Protein AF-A0A0H5R826-F1 (afdb_monomer_lite)

pLDDT: mean 91.35, std 10.58, range [48.47, 98.38]

InterPro domains:
  IPR005344 TMEM33/Pom33 family [PF03661] (95-297)
  IPR051645 PER33/POM33 transmembrane regulator [PTHR12703] (95-305)

Sequence (322 aa):
MALAAEKAFLAHDWDADKAWQSRLAQIFIANGVDHDTAIAKLKRKYYQSDINEELSLTPTSEPPVSSSKQQSGTLEFNRRVLIGSNYVRLGLYSLNILLGIGYLMSFSSGSYFCFKYMMVSSLLGCFLHIGITYGKPKFNVEFAQLLFVDEETHFILMYLAMIMCSPMLLPVINVMVRSSLFVASSLDNAILPMYSPTLHAKASPFLNMVIIRKFALCNWLATVDLAIGFVFLFELLSSSRQLLVLMIFWQYLRIRYMFSSAGRQAFQRLGATLDSWLLSSRSPAIVQTAYRKVQSYAYSLVDPEQAKTRQSQYQNSRCNVM

Structure (mmCIF, N/CA/C/O backbone):
data_AF-A0A0H5R826-F1
#
_entry.id   AF-A0A0H5R826-F1
#
loop_
_atom_site.group_PDB
_atom_site.id
_atom_site.type_symbol
_atom_site.label_atom_id
_atom_site.label_alt_id
_atom_site.label_comp_id
_atom_site.label_asym_id
_atom_site.label_entity_id
_atom_site.label_seq_id
_atom_site.pdbx_PDB_ins_code
_atom_site.Cartn_x
_atom_site.Cartn_y
_atom_site.Cartn_z
_atom_site.occupancy
_atom_site.B_iso_or_equiv
_atom_site.auth_seq_id
_atom_site.auth_comp_id
_atom_site.auth_asym_id
_atom_site.auth_atom_id
_atom_site.pdbx_PDB_model_num
ATOM 1 N N . MET A 1 1 ? -45.970 -12.833 26.867 1.00 74.56 1 MET A N 1
ATOM 2 C CA . MET A 1 1 ? -45.614 -12.599 25.450 1.00 74.56 1 MET A CA 1
ATOM 3 C C . MET A 1 1 ? -44.103 -12.656 25.228 1.00 74.56 1 MET A C 1
ATOM 5 O O . MET A 1 1 ? -43.684 -13.532 24.490 1.00 74.56 1 MET A O 1
ATOM 9 N N . ALA A 1 2 ? -43.271 -11.899 25.957 1.00 81.50 2 ALA A N 1
ATOM 10 C CA . ALA A 1 2 ? -41.799 -11.951 25.820 1.00 81.50 2 ALA A CA 1
ATOM 11 C C . ALA A 1 2 ? -41.167 -13.367 25.877 1.00 81.50 2 ALA A C 1
ATOM 13 O O . ALA A 1 2 ? -40.313 -13.702 25.065 1.00 81.50 2 ALA A O 1
ATOM 14 N N . LEU A 1 3 ? -41.641 -14.234 26.781 1.00 86.12 3 LEU A N 1
ATOM 15 C CA . LEU A 1 3 ? -41.172 -15.627 26.900 1.00 86.12 3 LEU A CA 1
ATOM 16 C C . LEU A 1 3 ? -41.468 -16.477 25.647 1.00 86.12 3 LEU A C 1
ATOM 18 O O . LEU A 1 3 ? -40.704 -17.376 25.307 1.00 86.12 3 LEU A O 1
ATOM 22 N N . ALA A 1 4 ? -42.572 -16.185 24.952 1.00 92.62 4 ALA A N 1
ATOM 23 C CA . ALA A 1 4 ? -42.936 -16.872 23.717 1.00 92.62 4 ALA A CA 1
ATOM 24 C C . ALA A 1 4 ? -42.057 -16.411 22.544 1.00 92.62 4 ALA A C 1
ATOM 26 O O . ALA A 1 4 ? -41.596 -17.252 21.776 1.00 92.62 4 ALA A O 1
ATOM 27 N N . ALA A 1 5 ? -41.766 -15.107 22.452 1.00 92.06 5 ALA A N 1
ATOM 28 C CA . ALA A 1 5 ? -40.854 -14.554 21.448 1.00 92.06 5 ALA A CA 1
ATOM 29 C C . ALA A 1 5 ? -39.424 -15.100 21.607 1.00 92.06 5 ALA A C 1
ATOM 31 O O . ALA A 1 5 ? -38.805 -15.502 20.626 1.00 92.06 5 ALA A O 1
ATOM 32 N N . GLU A 1 6 ? -38.924 -15.205 22.841 1.00 91.88 6 GLU A N 1
ATOM 33 C CA . GLU A 1 6 ? -37.610 -15.798 23.125 1.00 91.88 6 GLU A CA 1
ATOM 34 C C . GLU A 1 6 ? -37.553 -17.282 22.723 1.00 91.88 6 GLU A C 1
ATOM 36 O O . GLU A 1 6 ? -36.596 -17.730 22.093 1.00 91.88 6 GLU A O 1
ATOM 41 N N . LYS A 1 7 ? -38.611 -18.050 23.015 1.00 93.81 7 LYS A N 1
ATOM 42 C CA . LYS A 1 7 ? -38.703 -19.456 22.599 1.00 93.81 7 LYS A CA 1
ATOM 43 C C . LYS A 1 7 ? -38.729 -19.599 21.072 1.00 93.81 7 LYS A C 1
ATOM 45 O O . LYS A 1 7 ? -38.120 -20.526 20.548 1.00 93.81 7 LYS A O 1
ATOM 50 N N . ALA A 1 8 ? -39.397 -18.682 20.371 1.00 95.75 8 ALA A N 1
ATOM 51 C CA . ALA A 1 8 ? -39.424 -18.649 18.911 1.00 95.75 8 ALA A CA 1
ATOM 52 C C . ALA A 1 8 ? -38.053 -18.285 18.311 1.00 95.75 8 ALA A C 1
ATOM 54 O O . ALA A 1 8 ? -37.635 -18.913 17.344 1.00 95.75 8 ALA A O 1
ATOM 55 N N . PHE A 1 9 ? -37.318 -17.349 18.923 1.00 95.94 9 PHE A N 1
ATOM 56 C CA . PHE A 1 9 ? -35.945 -17.007 18.534 1.00 95.94 9 PHE A CA 1
ATOM 57 C C . PHE A 1 9 ? -34.991 -18.205 18.656 1.00 95.94 9 PHE A C 1
ATOM 59 O O . PHE A 1 9 ? -34.210 -18.471 17.743 1.00 95.94 9 PHE A O 1
ATOM 66 N N . LEU A 1 10 ? -35.069 -18.949 19.765 1.00 94.94 10 LEU A N 1
ATOM 67 C CA . LEU A 1 10 ? -34.235 -20.136 19.994 1.00 94.94 10 LEU A CA 1
ATOM 68 C C . LEU A 1 10 ? -34.602 -21.310 19.078 1.00 94.94 10 LEU A C 1
ATOM 70 O O . LEU A 1 10 ? -33.731 -22.102 18.733 1.00 94.94 10 LEU A O 1
ATOM 74 N N . ALA A 1 11 ? -35.873 -21.422 18.692 1.00 97.06 11 ALA A N 1
ATOM 75 C CA . ALA A 1 11 ? -36.351 -22.445 17.766 1.00 97.06 11 ALA A CA 1
ATOM 76 C C . ALA A 1 11 ? -36.128 -22.086 16.285 1.00 97.06 11 ALA A C 1
ATOM 78 O O . ALA A 1 11 ? -36.391 -22.922 15.422 1.00 97.06 11 ALA A O 1
ATOM 79 N N . HIS A 1 12 ? -35.683 -20.861 15.980 1.00 97.44 12 HIS A N 1
ATOM 80 C CA . HIS A 1 12 ? -35.459 -20.414 14.607 1.00 97.44 12 HIS A CA 1
ATOM 81 C C . HIS A 1 12 ? -34.279 -21.152 13.977 1.00 97.44 12 HIS A C 1
ATOM 83 O O . HIS A 1 12 ? -33.170 -21.144 14.517 1.00 97.44 12 HIS A O 1
ATOM 89 N N . ASP A 1 13 ? -34.511 -21.761 12.817 1.00 97.94 13 ASP A N 1
ATOM 90 C CA . ASP A 1 13 ? -33.472 -22.450 12.056 1.00 97.94 13 ASP A CA 1
ATOM 91 C C . ASP A 1 13 ? -32.643 -21.436 11.253 1.00 97.94 13 ASP A C 1
ATOM 93 O O . ASP A 1 13 ? -32.974 -21.040 10.133 1.00 97.94 13 ASP A O 1
ATOM 97 N N . TRP A 1 14 ? -31.547 -20.994 11.868 1.00 97.06 14 TRP A N 1
ATOM 98 C CA . TRP A 1 14 ? -30.624 -20.010 11.303 1.00 97.06 14 TRP A CA 1
ATOM 99 C C . TRP A 1 14 ? -29.909 -20.485 10.036 1.00 97.06 14 TRP A C 1
ATOM 101 O O . TRP A 1 14 ? -29.453 -19.650 9.252 1.00 97.06 14 TRP A O 1
ATOM 111 N N . ASP A 1 15 ? -29.779 -21.793 9.833 1.00 96.69 15 ASP A N 1
ATOM 112 C CA . ASP A 1 15 ? -29.059 -22.344 8.686 1.00 96.69 15 ASP A CA 1
ATOM 113 C C . ASP A 1 15 ? -29.981 -22.465 7.465 1.00 96.69 15 ASP A C 1
ATOM 115 O O . ASP A 1 15 ? -29.541 -22.263 6.331 1.00 96.69 15 ASP A O 1
ATOM 119 N N . ALA A 1 16 ? -31.281 -22.682 7.690 1.00 97.50 16 ALA A N 1
ATOM 120 C CA . ALA A 1 16 ? -32.300 -22.662 6.641 1.00 97.50 16 ALA A CA 1
ATOM 121 C C . ALA A 1 16 ? -32.701 -21.242 6.181 1.00 97.50 16 ALA A C 1
ATOM 123 O O . ALA A 1 16 ? -33.210 -21.069 5.066 1.00 97.50 16 ALA A O 1
ATOM 124 N N . ASP A 1 17 ? -32.472 -20.214 7.003 1.00 97.56 17 ASP A N 1
ATOM 125 C CA . ASP A 1 17 ? -32.851 -18.830 6.709 1.00 97.56 17 ASP A CA 1
ATOM 126 C C . ASP A 1 17 ? -31.908 -18.160 5.689 1.00 97.56 17 ASP A C 1
ATOM 128 O O . ASP A 1 17 ? -30.875 -17.566 6.015 1.00 97.56 17 ASP A O 1
ATOM 132 N N . LYS A 1 18 ? -32.295 -18.216 4.410 1.00 98.06 18 LYS A N 1
ATOM 133 C CA . LYS A 1 18 ? -31.526 -17.635 3.296 1.00 98.06 18 LYS A CA 1
ATOM 134 C C . LYS A 1 18 ? -31.315 -16.123 3.421 1.00 98.06 18 LYS A C 1
ATOM 136 O O . LYS A 1 18 ? -30.282 -15.623 2.970 1.00 98.06 18 LYS A O 1
ATOM 141 N N . ALA A 1 19 ? -32.273 -15.392 3.994 1.00 97.06 19 ALA A N 1
ATOM 142 C CA . ALA A 1 19 ? -32.168 -13.944 4.139 1.00 97.06 19 ALA A CA 1
ATOM 143 C C . ALA A 1 19 ? -31.127 -13.589 5.208 1.00 97.06 19 ALA A C 1
ATOM 145 O O . ALA A 1 19 ? -30.277 -12.723 4.976 1.00 97.06 19 ALA A O 1
ATOM 146 N N . TRP A 1 20 ? -31.117 -14.324 6.322 1.00 97.25 20 TRP A N 1
ATOM 147 C CA . TRP A 1 20 ? -30.057 -14.235 7.322 1.00 97.25 20 TRP A CA 1
ATOM 148 C C . TRP A 1 20 ? -28.678 -14.586 6.743 1.00 97.25 20 TRP A C 1
ATOM 150 O O . TRP A 1 20 ? -27.741 -13.802 6.898 1.00 97.25 20 TRP A O 1
ATOM 160 N N . GLN A 1 21 ? -28.545 -15.705 6.023 1.00 97.81 21 GLN A N 1
ATOM 161 C CA . GLN A 1 21 ? -27.263 -16.130 5.437 1.00 97.81 21 GLN A CA 1
ATOM 162 C C . GLN A 1 21 ? -26.707 -15.091 4.450 1.00 97.81 21 GLN A C 1
ATOM 164 O O . GLN A 1 21 ? -25.526 -14.740 4.502 1.00 97.81 21 GLN A O 1
ATOM 169 N N . SER A 1 22 ? -27.569 -14.517 3.602 1.00 94.25 22 SER A N 1
ATOM 170 C CA . SER A 1 22 ? -27.179 -13.429 2.698 1.00 94.25 22 SER A CA 1
ATOM 171 C C . SER A 1 22 ? -26.716 -12.181 3.453 1.00 94.25 22 SER A C 1
ATOM 173 O O . SER A 1 22 ? -25.801 -11.496 2.995 1.00 94.25 22 SER A O 1
ATOM 175 N N . ARG A 1 23 ? -27.337 -11.863 4.594 1.00 95.88 23 ARG A N 1
ATOM 176 C CA . ARG A 1 23 ? -26.965 -10.711 5.423 1.00 95.88 23 ARG A CA 1
ATOM 177 C C . ARG A 1 23 ? -25.642 -10.950 6.146 1.00 95.88 23 ARG A C 1
ATOM 179 O O . ARG A 1 23 ? -24.804 -10.055 6.178 1.00 95.88 23 ARG A O 1
ATOM 186 N N . LEU A 1 24 ? -25.427 -12.154 6.673 1.00 95.12 24 LEU A N 1
ATOM 187 C CA . LEU A 1 24 ? -24.187 -12.539 7.345 1.00 95.12 24 LEU A CA 1
ATOM 188 C C . LEU A 1 24 ? -22.983 -12.459 6.397 1.00 95.12 24 LEU A C 1
ATOM 190 O O . LEU A 1 24 ? -21.954 -11.912 6.779 1.00 95.12 24 LEU A O 1
ATOM 194 N N . ALA A 1 25 ? -23.136 -12.903 5.146 1.00 88.38 25 ALA A N 1
ATOM 195 C CA . ALA A 1 25 ? -22.084 -12.830 4.127 1.00 88.38 25 ALA A CA 1
ATOM 196 C C . ALA A 1 25 ? -21.632 -11.392 3.796 1.00 88.38 25 ALA A C 1
ATOM 198 O O . ALA A 1 25 ? -20.527 -11.187 3.297 1.00 88.38 25 ALA A O 1
ATOM 199 N N . GLN A 1 26 ? -22.476 -10.393 4.066 1.00 86.19 26 GLN A N 1
ATOM 200 C CA . GLN A 1 26 ? -22.176 -8.978 3.827 1.00 86.19 26 GLN A CA 1
ATOM 201 C C . GLN A 1 26 ? -21.565 -8.278 5.048 1.00 86.19 26 GLN A C 1
ATOM 203 O O . GLN A 1 26 ? -21.066 -7.157 4.927 1.00 86.19 26 GLN A O 1
ATOM 208 N N . ILE A 1 27 ? -21.611 -8.898 6.230 1.00 90.25 27 ILE A N 1
ATOM 209 C CA . ILE A 1 27 ? -21.169 -8.275 7.477 1.00 90.25 27 ILE A CA 1
ATOM 210 C C . ILE A 1 27 ? -19.725 -8.676 7.777 1.00 90.25 27 ILE A C 1
ATOM 212 O O . ILE A 1 27 ? -19.404 -9.845 7.963 1.00 90.25 27 ILE A O 1
ATOM 216 N N . PHE A 1 28 ? -18.854 -7.675 7.902 1.00 88.25 28 PHE A N 1
ATOM 217 C CA . PHE A 1 28 ? -17.497 -7.863 8.403 1.00 88.25 28 PHE A CA 1
ATOM 218 C C . PHE A 1 28 ? -17.490 -7.822 9.937 1.00 88.25 28 PHE A C 1
ATOM 220 O O . PHE A 1 28 ? -17.779 -6.784 10.539 1.00 88.25 28 PHE A O 1
ATOM 227 N N . ILE A 1 29 ? -17.144 -8.940 10.575 1.00 84.31 29 ILE A N 1
ATOM 228 C CA . ILE A 1 29 ? -16.891 -8.999 12.019 1.00 84.31 29 ILE A CA 1
ATOM 229 C C . ILE A 1 29 ? -15.400 -8.738 12.233 1.00 84.31 29 ILE A C 1
ATOM 231 O O . ILE A 1 29 ? -14.552 -9.448 11.701 1.00 84.31 29 ILE A O 1
ATOM 235 N N . ALA A 1 30 ? -15.078 -7.682 12.980 1.00 67.62 30 ALA A N 1
ATOM 236 C CA . ALA A 1 30 ? -13.695 -7.289 13.210 1.00 67.62 30 ALA A CA 1
ATOM 237 C C . ALA A 1 30 ? -12.919 -8.364 13.989 1.00 67.62 30 ALA A C 1
ATOM 239 O O . ALA A 1 30 ? -13.402 -8.895 14.993 1.00 67.62 30 ALA A O 1
ATOM 240 N N . ASN A 1 31 ? -11.680 -8.619 13.560 1.00 56.25 31 ASN A N 1
ATOM 241 C CA . ASN A 1 31 ? -10.753 -9.503 14.259 1.00 56.25 31 ASN A CA 1
ATOM 242 C C . ASN A 1 31 ? -10.546 -9.008 15.703 1.00 56.25 31 ASN A C 1
ATOM 244 O O . ASN A 1 31 ? -10.171 -7.858 15.919 1.00 56.25 31 ASN A O 1
ATOM 248 N N . GLY A 1 32 ? -10.802 -9.872 16.690 1.00 55.12 32 GLY A N 1
ATOM 249 C CA . GLY A 1 32 ? -10.646 -9.566 18.120 1.00 55.12 32 GLY A CA 1
ATOM 250 C C . GLY A 1 32 ? -11.954 -9.411 18.900 1.00 55.12 32 GLY A C 1
ATOM 251 O O . GLY A 1 32 ? -11.918 -9.372 20.130 1.00 55.12 32 GLY A O 1
ATOM 252 N N . VAL A 1 33 ? -13.103 -9.371 18.223 1.00 72.94 33 VAL A N 1
ATOM 253 C CA . VAL A 1 33 ? -14.404 -9.586 18.870 1.00 72.94 33 VAL A CA 1
ATOM 254 C C . VAL A 1 33 ? -14.659 -11.088 18.932 1.00 72.94 33 VAL A C 1
ATOM 256 O O . VAL A 1 33 ? -14.393 -11.792 17.960 1.00 72.94 33 VAL A O 1
ATOM 259 N N . ASP A 1 34 ? -15.165 -11.580 20.063 1.00 84.31 34 ASP A N 1
ATOM 260 C CA . ASP A 1 34 ? -15.625 -12.964 20.154 1.00 84.31 34 ASP A CA 1
ATOM 261 C C . ASP A 1 34 ? -16.703 -13.220 19.090 1.00 84.31 34 ASP A C 1
ATOM 263 O O . ASP A 1 34 ? -17.766 -12.585 19.092 1.00 84.31 34 ASP A O 1
ATOM 267 N N . HIS A 1 35 ? -16.375 -14.094 18.138 1.00 82.12 35 HIS A N 1
ATOM 268 C CA . HIS A 1 35 ? -17.131 -14.254 16.903 1.00 82.12 35 HIS A CA 1
ATOM 269 C C . HIS A 1 35 ? -18.548 -14.763 17.191 1.00 82.12 35 HIS A C 1
ATOM 271 O O . HIS A 1 35 ? -19.506 -14.299 16.563 1.00 82.12 35 HIS A O 1
ATOM 277 N N . ASP A 1 36 ? -18.690 -15.631 18.191 1.00 88.62 36 ASP A N 1
ATOM 278 C CA . ASP A 1 36 ? -19.967 -16.217 18.590 1.00 88.62 36 ASP A CA 1
ATOM 279 C C . ASP A 1 36 ? -20.867 -15.176 19.250 1.00 88.62 36 ASP A C 1
ATOM 281 O O . ASP A 1 36 ? -22.031 -15.018 18.874 1.00 88.62 36 ASP A O 1
ATOM 285 N N . THR A 1 37 ? -20.314 -14.366 20.157 1.00 87.12 37 THR A N 1
ATOM 286 C CA . THR A 1 37 ? -21.050 -13.255 20.775 1.00 87.12 37 THR A CA 1
ATOM 287 C C . THR A 1 37 ? -21.487 -12.211 19.739 1.00 87.12 37 THR A C 1
ATOM 289 O O . THR A 1 37 ? -22.591 -11.662 19.829 1.00 87.12 37 THR A O 1
ATOM 292 N N . ALA A 1 38 ? -20.646 -11.915 18.743 1.00 88.38 38 ALA A N 1
ATOM 293 C CA . ALA A 1 38 ? -20.985 -10.988 17.664 1.00 88.38 38 ALA A CA 1
ATOM 294 C C . ALA A 1 38 ? -22.116 -11.533 16.780 1.00 88.38 38 ALA A C 1
ATOM 296 O O . ALA A 1 38 ? -23.094 -10.820 16.537 1.00 88.38 38 ALA A O 1
ATOM 297 N N . ILE A 1 39 ? -22.021 -12.799 16.357 1.00 94.44 39 ILE A N 1
ATOM 298 C CA . ILE A 1 39 ? -23.072 -13.474 15.586 1.00 94.44 39 ILE A CA 1
ATOM 299 C C . ILE A 1 39 ? -24.371 -13.515 16.388 1.00 94.44 39 ILE A C 1
ATOM 301 O O . ILE A 1 39 ? -25.414 -13.165 15.847 1.00 94.44 39 ILE A O 1
ATOM 305 N N . ALA A 1 40 ? -24.335 -13.875 17.672 1.00 94.00 40 ALA A N 1
ATOM 306 C CA . ALA A 1 40 ? -25.530 -13.955 18.509 1.00 94.00 40 ALA A CA 1
ATOM 307 C C . ALA A 1 40 ? -26.263 -12.606 18.603 1.00 94.00 40 ALA A C 1
ATOM 309 O O . ALA A 1 40 ? -27.488 -12.548 18.474 1.00 94.00 40 ALA A O 1
ATOM 310 N N . LYS A 1 41 ? -25.520 -11.500 18.753 1.00 93.50 41 LYS A N 1
ATOM 311 C CA . LYS A 1 41 ? -26.091 -10.143 18.742 1.00 93.50 41 LYS A CA 1
ATOM 312 C C . LYS A 1 41 ? -26.694 -9.778 17.389 1.00 93.50 41 LYS A C 1
ATOM 314 O O . LYS A 1 41 ? -27.765 -9.175 17.346 1.00 93.50 41 LYS A O 1
ATOM 319 N N . LEU A 1 42 ? -26.025 -10.136 16.293 1.00 95.31 42 LEU A N 1
ATOM 320 C CA . LEU A 1 42 ? -26.525 -9.889 14.941 1.00 95.31 42 LEU A CA 1
ATOM 321 C C . LEU A 1 42 ? -27.783 -10.714 14.643 1.00 95.31 42 LEU A C 1
ATOM 323 O O . LEU A 1 42 ? -28.743 -10.148 14.129 1.00 95.31 42 LEU A O 1
ATOM 327 N N . LYS A 1 43 ? -27.812 -11.994 15.041 1.00 96.75 43 LYS A N 1
ATOM 328 C CA . LYS A 1 43 ? -28.987 -12.874 14.958 1.00 96.75 43 LYS A CA 1
ATOM 329 C C . LYS A 1 43 ? -30.175 -12.269 15.702 1.00 96.75 43 LYS A C 1
ATOM 331 O O . LYS A 1 43 ? -31.245 -12.130 15.123 1.00 96.75 43 LYS A O 1
ATOM 336 N N . ARG A 1 44 ? -29.984 -11.823 16.952 1.00 95.00 44 ARG A N 1
ATOM 337 C CA . ARG A 1 44 ? -31.037 -11.150 17.744 1.00 95.00 44 ARG A CA 1
ATOM 338 C C . ARG A 1 44 ? -31.565 -9.896 17.067 1.00 95.00 44 ARG A C 1
ATOM 340 O O . ARG A 1 44 ? -32.772 -9.709 16.979 1.00 95.00 44 ARG A O 1
ATOM 347 N N . LYS A 1 45 ? -30.656 -9.048 16.582 1.00 96.12 45 LYS A N 1
ATOM 348 C CA . LYS A 1 45 ? -31.021 -7.795 15.919 1.00 96.12 45 LYS A CA 1
ATOM 349 C C . LYS A 1 45 ? -31.806 -8.048 14.631 1.00 96.12 45 LYS A C 1
ATOM 351 O O . LYS A 1 45 ? -32.795 -7.368 14.408 1.00 96.12 45 LYS A O 1
ATOM 356 N N . TYR A 1 46 ? -31.373 -9.019 13.826 1.00 96.81 46 TYR A N 1
ATOM 357 C CA . TYR A 1 46 ? -32.074 -9.463 12.621 1.00 96.81 46 TYR A CA 1
ATOM 358 C C . TYR A 1 46 ? -33.465 -10.009 12.948 1.00 96.81 46 TYR A C 1
ATOM 360 O O . TYR A 1 46 ? -34.448 -9.562 12.370 1.00 96.81 46 TYR A O 1
ATOM 368 N N . TYR A 1 47 ? -33.561 -10.921 13.922 1.00 97.06 47 TYR A N 1
ATOM 369 C CA . TYR A 1 47 ? -34.843 -11.501 14.320 1.00 97.06 47 TYR A CA 1
ATOM 370 C C . TYR A 1 47 ? -35.831 -10.428 14.761 1.00 97.06 47 TYR A C 1
ATOM 372 O O . TYR A 1 47 ? -36.990 -10.460 14.364 1.00 97.06 47 TYR A O 1
ATOM 380 N N . GLN A 1 48 ? -35.358 -9.461 15.550 1.00 96.06 48 GLN A N 1
ATOM 381 C CA . GLN A 1 48 ? -36.192 -8.365 16.009 1.00 96.06 48 GLN A CA 1
ATOM 382 C C . GLN A 1 48 ? -36.664 -7.483 14.848 1.00 96.06 48 GLN A C 1
ATOM 384 O O . GLN A 1 48 ? -37.835 -7.130 14.798 1.00 96.06 48 GLN A O 1
ATOM 389 N N . SER A 1 49 ? -35.776 -7.114 13.919 1.00 96.38 49 SER A N 1
ATOM 390 C CA . SER A 1 49 ? -36.146 -6.200 12.833 1.00 96.38 49 SER A CA 1
ATOM 391 C C . SER A 1 49 ? -37.008 -6.838 11.751 1.00 96.38 49 SER A C 1
ATOM 393 O O . SER A 1 49 ? -37.854 -6.154 11.188 1.00 96.38 49 SER A O 1
ATOM 395 N N . ASP A 1 50 ? -36.765 -8.108 11.427 1.00 97.19 50 ASP A N 1
ATOM 396 C CA . ASP A 1 50 ? -37.282 -8.722 10.200 1.00 97.19 50 ASP A CA 1
ATOM 397 C C . ASP A 1 50 ? -38.318 -9.832 10.450 1.00 97.19 50 ASP A C 1
ATOM 399 O O . ASP A 1 50 ? -39.065 -10.171 9.534 1.00 97.19 50 ASP A O 1
ATOM 403 N N . ILE A 1 51 ? -38.383 -10.407 11.660 1.00 96.44 51 ILE A N 1
ATOM 404 C CA . ILE A 1 51 ? -39.258 -11.556 11.965 1.00 96.44 51 ILE A CA 1
ATOM 405 C C . ILE A 1 51 ? -40.263 -11.224 13.071 1.00 96.44 51 ILE A C 1
ATOM 407 O O . ILE A 1 51 ? -41.462 -11.437 12.898 1.00 96.44 51 ILE A O 1
ATOM 411 N N . ASN A 1 52 ? -39.795 -10.739 14.223 1.00 95.56 52 ASN A N 1
ATOM 412 C CA . ASN A 1 52 ? -40.638 -10.483 15.386 1.00 95.56 52 ASN A CA 1
ATOM 413 C C . ASN A 1 52 ? -40.135 -9.287 16.205 1.00 95.56 52 ASN A C 1
ATOM 415 O O . ASN A 1 52 ? -39.228 -9.415 17.030 1.00 95.56 52 ASN A O 1
ATOM 419 N N . GLU A 1 53 ? -40.795 -8.145 16.022 1.00 95.69 53 GLU A N 1
ATOM 420 C CA . GLU A 1 53 ? -40.471 -6.874 16.679 1.00 95.69 53 GLU A CA 1
ATOM 421 C C . GLU A 1 53 ? -40.626 -6.918 18.213 1.00 95.69 53 GLU A C 1
ATOM 423 O O . GLU A 1 53 ? -39.996 -6.136 18.927 1.00 95.69 53 GLU A O 1
ATOM 428 N N . GLU A 1 54 ? -41.387 -7.881 18.748 1.00 92.19 54 GLU A N 1
ATOM 429 C CA . GLU A 1 54 ? -41.606 -8.044 20.190 1.00 92.19 54 GLU A CA 1
ATOM 430 C C . GLU A 1 54 ? -40.420 -8.688 20.934 1.00 92.19 54 GLU A C 1
ATOM 432 O O . GLU A 1 54 ? -40.418 -8.729 22.171 1.00 92.19 54 GLU A O 1
ATOM 437 N N . LEU A 1 55 ? -39.406 -9.207 20.226 1.00 89.62 55 LEU A N 1
ATOM 438 C CA . LEU A 1 55 ? -38.219 -9.781 20.863 1.00 89.62 55 LEU A CA 1
ATOM 439 C C . LEU A 1 55 ? -37.394 -8.677 21.544 1.00 89.62 55 LEU A C 1
ATOM 441 O O . LEU A 1 55 ? -36.915 -7.745 20.899 1.00 89.62 55 LEU A O 1
ATOM 445 N N . SER A 1 56 ? -37.154 -8.799 22.852 1.00 84.94 56 SER A N 1
ATOM 446 C CA . SER A 1 56 ? -36.278 -7.863 23.558 1.00 84.94 56 SER A CA 1
ATOM 447 C C . SER A 1 56 ? -34.805 -8.101 23.193 1.00 84.94 56 SER A C 1
ATOM 449 O O . SER A 1 56 ? -34.317 -9.230 23.121 1.00 84.94 56 SER A O 1
ATOM 451 N N . LEU A 1 57 ? -34.043 -7.024 22.981 1.00 80.69 57 LEU A N 1
ATOM 452 C CA . LEU A 1 57 ? -32.612 -7.121 22.648 1.00 80.69 57 LEU A CA 1
ATOM 453 C C . LEU A 1 57 ? -31.758 -7.653 23.803 1.00 80.69 57 LEU A C 1
ATOM 455 O O . LEU A 1 57 ? -30.669 -8.183 23.576 1.00 80.69 57 LEU A O 1
ATOM 459 N N . THR A 1 58 ? -32.245 -7.521 25.032 1.00 79.19 58 THR A N 1
ATOM 460 C CA . THR A 1 58 ? -31.546 -7.967 26.233 1.00 79.19 58 THR A CA 1
ATOM 461 C C . THR A 1 58 ? -31.871 -9.439 26.477 1.00 79.19 58 THR A C 1
ATOM 463 O O . THR A 1 58 ? -33.052 -9.762 26.630 1.00 79.19 58 THR A O 1
ATOM 466 N N . PRO A 1 59 ? -30.877 -10.347 26.521 1.00 72.25 59 PRO A N 1
ATOM 467 C CA . PRO A 1 59 ? -31.123 -11.724 26.920 1.00 72.25 59 PRO A CA 1
ATOM 468 C C . PRO A 1 59 ? -31.832 -11.736 28.265 1.00 72.25 59 PRO A C 1
ATOM 470 O O . PRO A 1 59 ? -31.400 -11.038 29.184 1.00 72.25 59 PRO A O 1
ATOM 473 N N . THR A 1 60 ? -32.925 -12.495 28.366 1.00 67.50 60 THR A N 1
ATOM 474 C CA . THR A 1 60 ? -33.571 -12.770 29.652 1.00 67.50 60 THR A CA 1
ATOM 475 C C . THR A 1 60 ? -32.599 -13.644 30.436 1.00 67.50 60 THR A C 1
ATOM 477 O O . THR A 1 60 ? -32.623 -14.866 30.343 1.00 67.50 60 THR A O 1
ATOM 480 N N . SER A 1 61 ? -31.638 -13.004 31.095 1.00 58.22 61 SER A N 1
ATOM 481 C CA . SER A 1 61 ? -30.611 -13.672 31.871 1.00 58.22 61 SER A CA 1
ATOM 482 C C . SER A 1 61 ? -31.263 -14.343 33.070 1.00 58.22 61 SER A C 1
ATOM 484 O O . SER A 1 61 ? -31.959 -13.682 33.846 1.00 58.22 61 SER A O 1
ATOM 486 N N . GLU A 1 62 ? -30.978 -15.632 33.244 1.00 59.03 62 GLU A N 1
ATOM 487 C CA . GLU A 1 62 ? -30.961 -16.278 34.555 1.00 59.03 62 GLU A CA 1
ATOM 488 C C . GLU A 1 62 ? -30.327 -15.353 35.614 1.00 59.03 62 GLU A C 1
ATOM 490 O O . GLU A 1 62 ? -29.496 -14.499 35.270 1.00 59.03 62 GLU A O 1
ATOM 495 N N . PRO A 1 63 ? -30.745 -15.470 36.891 1.00 51.06 63 PRO A N 1
ATOM 496 C CA . PRO A 1 63 ? -30.377 -14.532 37.940 1.00 51.06 63 PRO A CA 1
ATOM 497 C C . PRO A 1 63 ? -28.865 -14.268 37.953 1.00 51.06 63 PRO A C 1
ATOM 499 O O . PRO A 1 63 ? -28.061 -15.193 37.829 1.00 51.06 63 PRO A O 1
ATOM 502 N N . PRO A 1 64 ? -28.472 -12.992 38.073 1.00 48.47 64 PRO A N 1
ATOM 503 C CA . PRO A 1 64 ? -27.126 -12.543 37.776 1.00 48.47 64 PRO A CA 1
ATOM 504 C C . PRO A 1 64 ? -26.123 -13.189 38.730 1.00 48.47 64 PRO A C 1
ATOM 506 O O . PRO A 1 64 ? -26.067 -12.850 39.912 1.00 48.47 64 PRO A O 1
ATOM 509 N N . VAL A 1 65 ? -25.265 -14.063 38.200 1.00 57.66 65 VAL A N 1
ATOM 510 C CA . VAL A 1 65 ? -23.977 -14.346 38.836 1.00 57.66 65 VAL A CA 1
ATOM 511 C C . VAL A 1 65 ? -23.238 -13.007 38.899 1.00 57.66 65 VAL A C 1
ATOM 513 O O . VAL A 1 65 ? -22.987 -12.358 37.885 1.00 57.66 65 VAL A O 1
ATOM 516 N N . SER A 1 66 ? -22.979 -12.541 40.115 1.00 57.28 66 SER A N 1
ATOM 517 C CA . SER A 1 66 ? -22.568 -11.185 40.488 1.00 57.28 66 SER A CA 1
ATOM 518 C C . SER A 1 66 ? -21.126 -10.812 40.094 1.00 57.28 66 SER A C 1
ATOM 520 O O . SER A 1 66 ? -20.381 -10.258 40.900 1.00 57.28 66 SER A O 1
ATOM 522 N N . SER A 1 67 ? -20.710 -11.088 38.858 1.00 57.47 67 SER A N 1
ATOM 523 C CA . SER A 1 67 ? -19.349 -10.867 38.340 1.00 57.47 67 SER A CA 1
ATOM 524 C C . SER A 1 67 ? -19.244 -9.746 37.287 1.00 57.47 67 SER A C 1
ATOM 526 O O . SER A 1 67 ? -18.219 -9.607 36.623 1.00 57.47 67 SER A O 1
ATOM 528 N N . SER A 1 68 ? -20.260 -8.885 37.142 1.00 56.53 68 SER A N 1
ATOM 529 C CA . SER A 1 68 ? -20.340 -7.895 36.049 1.00 56.53 68 SER A CA 1
ATOM 530 C C . SER A 1 68 ? -19.651 -6.540 36.293 1.00 56.53 68 SER A C 1
ATOM 532 O O . SER A 1 68 ? -19.503 -5.759 35.353 1.00 56.53 68 SER A O 1
ATOM 534 N N . LYS A 1 69 ? -19.171 -6.225 37.507 1.00 58.16 69 LYS A N 1
ATOM 535 C CA . LYS A 1 69 ? -18.572 -4.897 37.782 1.00 58.16 69 LYS A CA 1
ATOM 536 C C . LYS A 1 69 ? -17.120 -4.722 37.309 1.00 58.16 69 LYS A C 1
ATOM 538 O O . LYS A 1 69 ? -16.701 -3.585 37.117 1.00 58.16 69 LYS A O 1
ATOM 543 N N . GLN A 1 70 ? -16.357 -5.791 37.064 1.00 61.91 70 GLN A N 1
ATOM 544 C CA . GLN A 1 70 ? -14.943 -5.661 36.662 1.00 61.91 70 GLN A CA 1
ATOM 545 C C . GLN A 1 70 ? -14.712 -5.516 35.146 1.00 61.91 70 GLN A C 1
ATOM 547 O O . GLN A 1 70 ? -13.708 -4.929 34.751 1.00 61.91 70 GLN A O 1
ATOM 552 N N . GLN A 1 71 ? -15.635 -5.955 34.282 1.00 64.38 71 GLN A N 1
ATOM 553 C CA . GLN A 1 71 ? -15.435 -5.883 32.823 1.00 64.38 71 GLN A CA 1
ATOM 554 C C . GLN A 1 71 ? -15.670 -4.485 32.218 1.00 64.38 71 GLN A C 1
ATOM 556 O O . GLN A 1 71 ? -15.089 -4.158 31.180 1.00 64.38 71 GLN A O 1
ATOM 561 N N . SER A 1 72 ? -16.469 -3.627 32.864 1.00 74.12 72 SER A N 1
ATOM 562 C CA . SER A 1 72 ? -16.777 -2.290 32.329 1.00 74.12 72 SER A CA 1
ATOM 563 C C . SER A 1 72 ? -15.545 -1.378 32.273 1.00 74.12 72 SER A C 1
ATOM 565 O O . SER A 1 72 ? -15.349 -0.664 31.290 1.00 74.12 72 SER A O 1
ATOM 567 N N . GLY A 1 73 ? -14.680 -1.423 33.294 1.00 80.31 73 GLY A N 1
ATOM 568 C CA . GLY A 1 73 ? -13.506 -0.545 33.375 1.00 80.31 73 GLY A CA 1
ATOM 569 C C . GLY A 1 73 ? -12.452 -0.846 32.305 1.00 80.31 73 GLY A C 1
ATOM 570 O O . GLY A 1 73 ? -11.893 0.068 31.699 1.00 80.31 73 GLY A O 1
ATOM 571 N N . THR A 1 74 ? -12.224 -2.128 32.009 1.00 81.44 74 THR A N 1
ATOM 572 C CA . THR A 1 74 ? -11.261 -2.548 30.980 1.00 81.44 74 THR A CA 1
ATOM 573 C C . THR A 1 74 ? -11.695 -2.142 29.573 1.00 81.44 74 THR A C 1
ATOM 575 O O . THR A 1 74 ? -10.855 -1.760 28.758 1.00 81.44 74 THR A O 1
ATOM 578 N N . LEU A 1 75 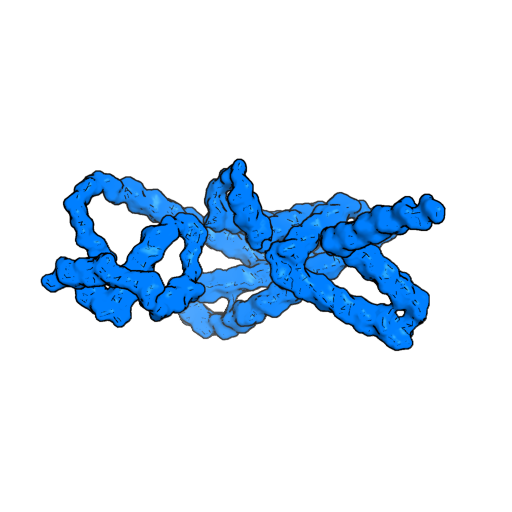? -13.001 -2.167 29.284 1.00 82.31 75 LEU A N 1
ATOM 579 C CA . LEU A 1 75 ? -13.532 -1.782 27.973 1.00 82.31 75 LEU A CA 1
ATOM 580 C C . LEU A 1 75 ? -13.389 -0.280 27.715 1.00 82.31 75 LEU A C 1
ATOM 582 O O . LEU A 1 75 ? -12.956 0.119 26.631 1.00 82.31 75 LEU A O 1
ATOM 586 N N . GLU A 1 76 ? -13.700 0.560 28.704 1.00 85.00 76 GLU A N 1
ATOM 587 C CA . GLU A 1 76 ? -13.536 2.009 28.559 1.00 85.00 76 GLU A CA 1
ATOM 588 C C . GLU A 1 76 ? -12.073 2.417 28.397 1.00 85.00 76 GLU A C 1
ATOM 590 O O . GLU A 1 76 ? -11.759 3.252 27.544 1.00 85.00 76 GLU A O 1
ATOM 595 N N . PHE A 1 77 ? -11.171 1.812 29.176 1.00 86.44 77 PHE A N 1
ATOM 596 C CA . PHE A 1 77 ? -9.739 2.069 29.059 1.00 86.44 77 PHE A CA 1
ATOM 597 C C . PHE A 1 77 ? -9.226 1.727 27.655 1.00 86.44 77 PHE A C 1
ATOM 599 O O . PHE A 1 77 ? -8.618 2.575 26.998 1.00 86.44 77 PHE A O 1
ATOM 606 N N . ASN A 1 78 ? -9.561 0.538 27.144 1.00 86.81 78 ASN A N 1
ATOM 607 C CA . ASN A 1 78 ? -9.170 0.111 25.800 1.00 86.81 78 ASN A CA 1
ATOM 608 C C . ASN A 1 78 ? -9.719 1.048 24.716 1.00 86.81 78 ASN A C 1
ATOM 610 O O . ASN A 1 78 ? -9.004 1.384 23.772 1.00 86.81 78 ASN A O 1
ATOM 614 N N . ARG A 1 79 ? -10.956 1.538 24.871 1.00 88.31 79 ARG A N 1
ATOM 615 C CA . ARG A 1 79 ? -11.554 2.508 23.945 1.00 88.31 79 ARG A CA 1
ATOM 616 C C . ARG A 1 79 ? -10.794 3.836 23.934 1.00 88.31 79 ARG A C 1
ATOM 618 O O . ARG A 1 79 ? -10.545 4.375 22.859 1.00 88.31 79 ARG A O 1
ATOM 625 N N . ARG A 1 80 ? -10.412 4.368 25.100 1.00 91.75 80 ARG A N 1
ATOM 626 C CA . ARG A 1 80 ? -9.646 5.626 25.194 1.00 91.75 80 ARG A CA 1
ATOM 627 C C . ARG A 1 80 ? -8.263 5.491 24.567 1.00 91.75 80 ARG A C 1
ATOM 629 O O . ARG A 1 80 ? -7.864 6.374 23.811 1.00 91.75 80 ARG A O 1
ATOM 636 N N . VAL A 1 81 ? -7.572 4.380 24.829 1.00 91.06 81 VAL A N 1
ATOM 637 C CA . VAL A 1 81 ? -6.272 4.079 24.211 1.00 91.06 81 VAL A CA 1
ATOM 638 C C . VAL A 1 81 ? -6.416 3.996 22.694 1.00 91.06 81 VAL A C 1
ATOM 640 O O . VAL A 1 81 ? -5.696 4.689 21.986 1.00 91.06 81 VAL A O 1
ATOM 643 N N . LEU A 1 82 ? -7.404 3.251 22.191 1.00 91.25 82 LEU A N 1
ATOM 644 C CA . LEU A 1 82 ? -7.668 3.122 20.757 1.00 91.25 82 LEU A CA 1
ATOM 645 C C . LEU A 1 82 ? -7.912 4.478 20.079 1.00 91.25 82 LEU A C 1
ATOM 647 O O . LEU A 1 82 ? -7.355 4.757 19.017 1.00 91.25 82 LEU A O 1
ATOM 651 N N . ILE A 1 83 ? -8.738 5.333 20.685 1.00 91.56 83 ILE A N 1
ATOM 652 C CA . ILE A 1 83 ? -9.026 6.675 20.165 1.00 91.56 83 ILE A CA 1
ATOM 653 C C . ILE A 1 83 ? -7.750 7.528 20.162 1.00 91.56 83 ILE A C 1
ATOM 655 O O . ILE A 1 83 ? -7.405 8.109 19.133 1.00 91.56 83 ILE A O 1
ATOM 659 N N . GLY A 1 84 ? -7.014 7.558 21.277 1.00 94.25 84 GLY A N 1
ATOM 660 C CA . GLY A 1 84 ? -5.758 8.301 21.391 1.00 94.25 84 GLY A CA 1
ATOM 661 C C . GLY A 1 84 ? -4.716 7.854 20.364 1.00 94.25 84 GLY A C 1
ATOM 662 O O . GLY A 1 84 ? -4.133 8.684 19.669 1.00 94.25 84 GLY A O 1
ATOM 663 N N . SER A 1 85 ? -4.535 6.545 20.189 1.00 94.69 85 SER A N 1
ATOM 664 C CA . SER A 1 85 ? -3.599 5.987 19.212 1.00 94.69 85 SER A CA 1
ATOM 665 C C . SER A 1 85 ? -3.992 6.319 17.768 1.00 94.69 85 SER A C 1
ATOM 667 O O . SER A 1 85 ? -3.114 6.608 16.956 1.00 94.69 85 SER A O 1
ATOM 669 N N . ASN A 1 86 ? -5.287 6.367 17.436 1.00 94.00 86 ASN A N 1
ATOM 670 C CA . ASN A 1 86 ? -5.733 6.820 16.114 1.00 94.00 86 ASN A CA 1
ATOM 671 C C . ASN A 1 86 ? -5.444 8.310 15.869 1.00 94.00 86 ASN A C 1
ATOM 673 O O . ASN A 1 86 ? -5.033 8.667 14.764 1.00 94.00 86 ASN A O 1
ATOM 677 N N . TYR A 1 87 ? -5.573 9.172 16.883 1.00 96.50 87 TYR A N 1
ATOM 678 C CA . TYR A 1 87 ? -5.175 10.582 16.767 1.00 96.50 87 TYR A CA 1
ATOM 679 C C . TYR A 1 87 ? -3.665 10.757 16.602 1.00 96.50 87 TYR A C 1
ATOM 681 O O . TYR A 1 87 ? -3.231 11.555 15.773 1.00 96.50 87 TYR A O 1
ATOM 689 N N . VAL A 1 88 ? -2.853 9.982 17.327 1.00 97.62 88 VAL A N 1
ATOM 690 C CA . VAL A 1 88 ? -1.394 9.976 17.129 1.00 97.62 88 VAL A CA 1
ATOM 691 C C . VAL A 1 88 ? -1.056 9.528 15.707 1.00 97.62 88 VAL A C 1
ATOM 693 O O . VAL A 1 88 ? -0.269 10.186 15.028 1.00 97.62 88 VAL A O 1
ATOM 696 N N . ARG A 1 89 ? -1.698 8.460 15.216 1.00 96.81 89 ARG A N 1
ATOM 697 C CA . ARG A 1 89 ? -1.523 7.972 13.842 1.00 96.81 89 ARG A CA 1
ATOM 698 C C . ARG A 1 89 ? -1.873 9.054 12.820 1.00 96.81 89 ARG A C 1
ATOM 700 O O . ARG A 1 89 ? -1.089 9.297 11.908 1.00 96.81 89 ARG A O 1
ATOM 707 N N . LEU A 1 90 ? -2.997 9.745 12.992 1.00 97.31 90 LEU A N 1
ATOM 708 C CA . LEU A 1 90 ? -3.363 10.891 12.159 1.00 97.31 90 LEU A CA 1
ATOM 709 C C . LEU A 1 90 ? -2.302 11.993 12.191 1.00 97.31 90 LEU A C 1
ATOM 711 O O . LEU A 1 90 ? -1.954 12.519 11.138 1.00 97.31 90 LEU A O 1
ATOM 715 N N . GLY A 1 91 ? -1.786 12.334 13.373 1.00 97.94 91 GLY A N 1
ATOM 716 C CA . GLY A 1 91 ? -0.718 13.318 13.526 1.00 97.94 91 GLY A CA 1
ATOM 717 C C . GLY A 1 91 ? 0.527 12.950 12.716 1.00 97.94 91 GLY A C 1
ATOM 718 O O . GLY A 1 91 ? 1.036 13.789 11.978 1.00 97.94 91 GLY A O 1
ATOM 719 N N . LEU A 1 92 ? 0.959 11.686 12.775 1.00 98.38 92 LEU A N 1
ATOM 720 C CA . LEU A 1 92 ? 2.099 11.175 12.001 1.00 98.38 92 LEU A CA 1
ATOM 721 C C . LEU A 1 92 ? 1.863 11.260 10.485 1.00 98.38 92 LEU A C 1
ATOM 723 O O . LEU A 1 92 ? 2.734 11.716 9.745 1.00 98.38 92 LEU A O 1
ATOM 727 N N . TYR A 1 93 ? 0.677 10.878 10.005 1.00 98.06 93 TYR A N 1
ATOM 728 C CA . TYR A 1 93 ? 0.356 10.956 8.576 1.00 98.06 93 TYR A CA 1
ATOM 729 C C . TYR A 1 93 ? 0.199 12.403 8.081 1.00 98.06 93 TYR A C 1
ATOM 731 O O . TYR A 1 93 ? 0.649 12.726 6.983 1.00 98.06 93 TYR A O 1
ATOM 739 N N . SER A 1 94 ? -0.360 13.303 8.889 1.00 98.25 94 SER A N 1
ATOM 740 C CA . SER A 1 94 ? -0.383 14.739 8.580 1.00 98.25 94 SER A CA 1
ATOM 741 C C . SER A 1 94 ? 1.030 15.327 8.541 1.00 98.25 94 SER A C 1
ATOM 743 O O . SER A 1 94 ? 1.362 16.075 7.621 1.00 98.25 94 SER A O 1
ATOM 745 N N . LEU A 1 95 ? 1.895 14.935 9.485 1.00 98.12 95 LEU A N 1
ATOM 746 C CA . LEU A 1 95 ? 3.307 15.314 9.497 1.00 98.12 95 LEU A CA 1
ATOM 747 C C . LEU A 1 95 ? 4.025 14.839 8.228 1.00 98.12 95 LEU A C 1
ATOM 749 O O . LEU A 1 95 ? 4.778 15.609 7.645 1.00 98.12 95 LEU A O 1
ATOM 753 N N . ASN A 1 96 ? 3.756 13.623 7.747 1.00 98.38 96 ASN A N 1
ATOM 754 C CA . ASN A 1 96 ? 4.332 13.123 6.495 1.00 98.38 96 ASN A CA 1
ATOM 755 C C . ASN A 1 96 ? 3.954 13.986 5.285 1.00 98.38 96 ASN A C 1
ATOM 757 O O . ASN A 1 96 ? 4.798 14.228 4.427 1.00 98.38 96 ASN A O 1
ATOM 761 N N . ILE A 1 97 ? 2.712 14.477 5.214 1.00 98.31 97 ILE A N 1
ATOM 762 C CA . ILE A 1 97 ? 2.285 15.387 4.140 1.00 98.31 97 ILE A CA 1
ATOM 763 C C . ILE A 1 97 ? 3.066 16.703 4.227 1.00 98.31 97 ILE A C 1
ATOM 765 O O . ILE A 1 97 ? 3.595 17.163 3.217 1.00 98.31 97 ILE A O 1
ATOM 769 N N . LEU A 1 98 ? 3.191 17.283 5.426 1.00 98.00 98 LEU A N 1
ATOM 770 C CA . LEU A 1 98 ? 3.948 18.521 5.644 1.00 98.00 98 LEU A CA 1
ATOM 771 C C . LEU A 1 98 ? 5.438 18.353 5.315 1.00 98.00 98 LEU A C 1
ATOM 773 O O . LEU A 1 98 ? 6.011 19.198 4.630 1.00 98.00 98 LEU A O 1
ATOM 777 N N . LEU A 1 99 ? 6.057 17.251 5.745 1.00 97.81 99 LEU A N 1
ATOM 778 C CA . LEU A 1 99 ? 7.446 16.920 5.418 1.00 97.81 99 LEU A CA 1
ATOM 779 C C . LEU A 1 99 ? 7.630 16.671 3.919 1.00 97.81 99 LEU A C 1
ATOM 781 O O . LEU A 1 99 ? 8.640 17.089 3.363 1.00 97.81 99 LEU A O 1
ATOM 785 N N . GLY A 1 100 ? 6.656 16.048 3.254 1.00 97.62 100 GLY A N 1
ATOM 786 C CA . GLY A 1 100 ? 6.651 15.874 1.804 1.00 97.62 100 GLY A CA 1
ATOM 787 C C . GLY A 1 100 ? 6.588 17.207 1.056 1.00 97.62 100 GLY A C 1
ATOM 788 O O . GLY A 1 100 ? 7.367 17.432 0.136 1.00 97.62 100 GLY A O 1
ATOM 789 N N . ILE A 1 101 ? 5.739 18.141 1.496 1.00 97.31 101 ILE A N 1
ATOM 790 C CA . ILE A 1 101 ? 5.703 19.508 0.949 1.00 97.31 101 ILE A CA 1
ATOM 791 C C . ILE A 1 101 ? 7.043 20.218 1.194 1.00 97.31 101 ILE A C 1
ATOM 793 O O . ILE A 1 101 ? 7.612 20.789 0.267 1.00 97.31 101 ILE A O 1
ATOM 797 N N . GLY A 1 102 ? 7.585 20.132 2.412 1.00 96.75 102 GLY A N 1
ATOM 798 C CA . GLY A 1 102 ? 8.892 20.701 2.753 1.00 96.75 102 GLY A CA 1
ATOM 799 C C . GLY A 1 102 ? 10.036 20.120 1.916 1.00 96.75 102 GLY A C 1
ATOM 800 O O . GLY A 1 102 ? 10.920 20.863 1.493 1.00 96.75 102 GLY A O 1
ATOM 801 N N . TYR A 1 103 ? 9.987 18.819 1.608 1.00 96.81 103 TYR A N 1
ATOM 802 C CA . TYR A 1 103 ? 10.919 18.155 0.698 1.00 96.81 103 TYR A CA 1
ATOM 803 C C . TYR A 1 103 ? 10.847 18.753 -0.710 1.00 96.81 103 TYR A C 1
ATOM 805 O O . TYR A 1 103 ? 11.882 19.094 -1.273 1.00 96.81 103 TYR A O 1
ATOM 813 N N . LEU A 1 104 ? 9.638 18.930 -1.252 1.00 95.88 104 LEU A N 1
ATOM 814 C CA . LEU A 1 104 ? 9.426 19.494 -2.590 1.00 95.88 104 LEU A CA 1
ATOM 815 C C . LEU A 1 104 ? 9.830 20.973 -2.689 1.00 95.88 104 LEU A C 1
ATOM 817 O O . LEU A 1 104 ? 10.234 21.421 -3.757 1.00 95.88 104 LEU A O 1
ATOM 821 N N . MET A 1 105 ? 9.729 21.728 -1.593 1.00 95.62 105 MET A N 1
ATOM 822 C CA . MET A 1 105 ? 10.135 23.138 -1.540 1.00 95.62 105 MET A CA 1
ATOM 823 C C . MET A 1 105 ? 11.643 23.331 -1.302 1.00 95.62 105 MET A C 1
ATOM 825 O O . MET A 1 105 ? 12.185 24.394 -1.602 1.00 95.62 105 MET A O 1
ATOM 829 N N . SER A 1 106 ? 12.334 22.332 -0.748 1.00 93.56 106 SER A N 1
ATOM 830 C CA . SER A 1 106 ? 13.745 22.442 -0.368 1.00 93.56 106 SER A CA 1
ATOM 831 C C . SER A 1 106 ? 14.673 22.078 -1.527 1.00 93.56 106 SER A C 1
ATOM 833 O O . SER A 1 106 ? 14.904 20.904 -1.797 1.00 93.56 106 SER A O 1
ATOM 835 N N . PHE A 1 107 ? 15.292 23.077 -2.161 1.00 78.00 107 PHE A N 1
ATOM 836 C CA . PHE A 1 107 ? 16.226 22.862 -3.279 1.00 78.00 107 PHE A CA 1
ATOM 837 C C . PHE A 1 107 ? 17.639 22.392 -2.875 1.00 78.00 107 PHE A C 1
ATOM 839 O O . PHE A 1 107 ? 18.449 22.100 -3.750 1.00 78.00 107 PHE A O 1
ATOM 846 N N . SER A 1 108 ? 17.972 22.320 -1.579 1.00 78.06 108 SER A N 1
ATOM 847 C CA . SER A 1 108 ? 19.327 21.961 -1.126 1.00 78.06 108 SER A CA 1
ATOM 848 C C . SER A 1 108 ? 19.334 20.976 0.055 1.00 78.06 108 SER A C 1
ATOM 850 O O . SER A 1 108 ? 18.889 19.836 -0.075 1.00 78.06 108 SER A O 1
ATOM 852 N N . SER A 1 109 ? 19.837 21.388 1.218 1.00 76.69 109 SER A N 1
ATOM 853 C CA . SER A 1 109 ? 20.139 20.552 2.384 1.00 76.69 109 SER A CA 1
ATOM 854 C C . SER A 1 109 ? 18.907 20.113 3.181 1.00 76.69 109 SER A C 1
ATOM 856 O O . SER A 1 109 ? 18.912 19.027 3.760 1.00 76.69 109 SER A O 1
ATOM 858 N N . GLY A 1 110 ? 17.827 20.904 3.176 1.00 82.62 110 GLY A N 1
ATOM 859 C CA . GLY A 1 110 ? 16.579 20.575 3.883 1.00 82.62 110 GLY A CA 1
ATOM 860 C C . GLY A 1 110 ? 15.890 19.306 3.366 1.00 82.62 110 GLY A C 1
ATOM 861 O O . GLY A 1 110 ? 15.224 18.602 4.126 1.00 82.62 110 GLY A O 1
ATOM 862 N N . SER A 1 111 ? 16.126 18.953 2.098 1.00 92.00 111 SER A N 1
ATOM 863 C CA . SER A 1 111 ? 15.534 17.778 1.452 1.00 92.00 111 SER A CA 1
ATOM 864 C C . SER A 1 111 ? 15.925 16.467 2.151 1.00 92.00 111 SER A C 1
ATOM 866 O O . SER A 1 111 ? 15.081 15.598 2.365 1.00 92.00 111 SER A O 1
ATOM 868 N N . TYR A 1 112 ? 17.176 16.331 2.600 1.00 94.94 112 TYR A N 1
ATOM 869 C CA . TYR A 1 112 ? 17.632 15.121 3.287 1.00 94.94 112 TYR A CA 1
ATOM 870 C C . TYR A 1 112 ? 16.921 14.923 4.628 1.00 94.94 112 TYR A C 1
ATOM 872 O O . TYR A 1 112 ? 16.440 13.828 4.924 1.00 94.94 112 TYR A O 1
ATOM 880 N N . PHE A 1 113 ? 16.809 15.994 5.417 1.00 96.12 113 PHE A N 1
ATOM 881 C CA . PHE A 1 113 ? 16.120 15.968 6.704 1.00 96.12 113 PHE A CA 1
ATOM 882 C C . PHE A 1 113 ? 14.643 15.605 6.521 1.00 96.12 113 PHE A C 1
ATOM 884 O O . PHE A 1 113 ? 14.175 14.627 7.106 1.00 96.12 113 PHE A O 1
ATOM 891 N N . CYS A 1 114 ? 13.925 16.323 5.651 1.00 97.00 114 CYS A N 1
ATOM 892 C CA . CYS A 1 114 ? 12.511 16.057 5.388 1.00 97.00 114 CYS A CA 1
ATOM 893 C C . CYS A 1 114 ? 12.277 14.608 4.946 1.00 97.00 114 CYS A C 1
ATOM 895 O O . CYS A 1 114 ? 11.379 13.945 5.465 1.00 97.00 114 CYS A O 1
ATOM 897 N N . PHE A 1 115 ? 13.130 14.087 4.059 1.00 97.38 115 PHE A N 1
ATOM 898 C CA . PHE A 1 115 ? 13.060 12.705 3.599 1.00 97.38 115 PHE A CA 1
ATOM 899 C C . PHE A 1 115 ? 13.223 11.699 4.747 1.00 97.38 115 PHE A C 1
ATOM 901 O O . PHE A 1 115 ? 12.371 10.828 4.924 1.00 97.38 115 PHE A O 1
ATOM 908 N N . LYS A 1 116 ? 14.281 11.818 5.563 1.00 97.25 116 LYS A N 1
ATOM 909 C CA . LYS A 1 116 ? 14.547 10.862 6.654 1.00 97.25 116 LYS A CA 1
ATOM 910 C C . LYS A 1 116 ? 13.453 10.876 7.714 1.00 97.25 116 LYS A C 1
ATOM 912 O O . LYS A 1 116 ? 12.972 9.810 8.095 1.00 97.25 116 LYS A O 1
ATOM 917 N N . TYR A 1 117 ? 13.023 12.058 8.152 1.00 97.88 117 TYR A N 1
ATOM 918 C CA . TYR A 1 117 ? 11.969 12.173 9.161 1.00 97.88 117 TYR A CA 1
ATOM 919 C C . TYR A 1 117 ? 10.627 11.655 8.652 1.00 97.88 117 TYR A C 1
ATOM 921 O O . TYR A 1 117 ? 9.892 11.029 9.412 1.00 97.88 117 TYR A O 1
ATOM 929 N N . MET A 1 118 ? 10.332 11.829 7.363 1.00 98.12 118 MET A N 1
ATOM 930 C CA . MET A 1 118 ? 9.123 11.284 6.756 1.00 98.12 118 MET A CA 1
ATOM 931 C C . MET A 1 118 ? 9.144 9.749 6.719 1.00 98.12 118 MET A C 1
ATOM 933 O O . MET A 1 118 ? 8.133 9.119 7.031 1.00 98.12 118 MET A O 1
ATOM 937 N N . MET A 1 119 ? 10.287 9.123 6.408 1.00 98.12 119 MET A N 1
ATOM 938 C CA . MET A 1 119 ? 10.407 7.657 6.437 1.00 98.12 119 MET A CA 1
ATOM 939 C C . MET A 1 119 ? 10.300 7.099 7.861 1.00 98.12 119 MET A C 1
ATOM 941 O O . MET A 1 119 ? 9.590 6.120 8.081 1.00 98.12 119 MET A O 1
ATOM 945 N N . VAL A 1 120 ? 10.939 7.745 8.843 1.00 98.38 120 VAL A N 1
ATOM 946 C CA . VAL A 1 120 ? 10.851 7.349 10.262 1.00 98.38 120 VAL A CA 1
ATOM 947 C C . VAL A 1 120 ? 9.429 7.520 10.802 1.00 98.38 120 VAL A C 1
ATOM 949 O O . VAL A 1 120 ? 8.899 6.606 11.428 1.00 98.38 120 VAL A O 1
ATOM 952 N N . SER A 1 121 ? 8.779 8.651 10.525 1.00 98.38 121 SER A N 1
ATOM 953 C CA . SER A 1 121 ? 7.387 8.907 10.919 1.00 98.38 121 SER A CA 1
ATOM 954 C C . SER A 1 121 ? 6.426 7.883 10.303 1.00 98.38 121 SER A C 1
ATOM 956 O O . SER A 1 121 ? 5.566 7.338 10.997 1.00 98.38 121 SER A O 1
ATOM 958 N N . SER A 1 122 ? 6.622 7.528 9.028 1.00 98.31 122 SER A N 1
ATOM 959 C CA . SER A 1 122 ? 5.839 6.478 8.359 1.00 98.31 122 SER A CA 1
ATOM 960 C C . SER A 1 122 ? 6.053 5.097 8.981 1.00 98.31 122 SER A C 1
ATOM 962 O O . SER A 1 122 ? 5.085 4.375 9.219 1.00 98.31 122 SER A O 1
ATOM 964 N N . LEU A 1 123 ? 7.299 4.751 9.315 1.00 98.25 123 LEU A N 1
ATOM 965 C CA . LEU A 1 123 ? 7.642 3.504 9.997 1.00 98.25 123 LEU A CA 1
ATOM 966 C C . LEU A 1 123 ? 6.965 3.407 11.374 1.00 98.25 123 LEU A C 1
ATOM 968 O O . LEU A 1 123 ? 6.347 2.388 11.687 1.00 98.25 123 LEU A O 1
ATOM 972 N N . LEU A 1 124 ? 7.019 4.478 12.172 1.00 98.25 124 LEU A N 1
ATOM 973 C CA . LEU A 1 124 ? 6.307 4.566 13.451 1.00 98.25 124 LEU A CA 1
ATOM 974 C C . LEU A 1 124 ? 4.790 4.438 13.261 1.00 98.25 124 LEU A C 1
ATOM 976 O O . LEU A 1 124 ? 4.132 3.743 14.032 1.00 98.25 124 LEU A O 1
ATOM 980 N N . GLY A 1 125 ? 4.240 5.049 12.208 1.00 97.69 125 GLY A N 1
ATOM 981 C CA . GLY A 1 125 ? 2.832 4.923 11.836 1.00 97.69 125 GLY A CA 1
ATOM 982 C C . GLY A 1 125 ? 2.410 3.479 11.542 1.00 97.69 125 GLY A C 1
ATOM 983 O O . GLY A 1 125 ? 1.323 3.074 11.959 1.00 97.69 125 GLY A O 1
ATOM 984 N N . CYS A 1 126 ? 3.264 2.688 10.885 1.00 97.75 126 CYS A N 1
ATOM 985 C CA . CYS A 1 126 ? 3.025 1.260 10.646 1.00 97.75 126 CYS A CA 1
ATOM 986 C C . CYS A 1 126 ? 3.085 0.435 11.936 1.00 97.75 126 CYS A C 1
ATOM 988 O O . CYS A 1 126 ? 2.188 -0.368 12.181 1.00 97.75 126 CYS A O 1
ATOM 990 N N . PHE A 1 127 ? 4.078 0.656 12.803 1.00 97.69 127 PHE A N 1
ATOM 991 C CA . PHE A 1 127 ? 4.140 -0.043 14.094 1.00 97.69 127 PHE A CA 1
ATOM 992 C C . PHE A 1 127 ? 2.946 0.287 14.991 1.00 97.69 127 PHE A C 1
ATOM 994 O O . PHE A 1 127 ? 2.373 -0.606 15.614 1.00 97.69 127 PHE A O 1
ATOM 1001 N N . LEU A 1 128 ? 2.533 1.555 15.018 1.00 97.31 128 LEU A N 1
ATOM 1002 C CA . LEU A 1 128 ? 1.347 1.985 15.746 1.00 97.31 128 LEU A CA 1
ATOM 1003 C C . LEU A 1 128 ? 0.083 1.330 15.180 1.00 97.31 128 LEU A C 1
ATOM 1005 O O . LEU A 1 128 ? -0.757 0.877 15.950 1.00 97.31 128 LEU A O 1
ATOM 1009 N N . HIS A 1 129 ? -0.036 1.225 13.851 1.00 96.44 129 HIS A N 1
ATOM 1010 C CA . HIS A 1 129 ? -1.132 0.492 13.222 1.00 96.44 129 HIS A CA 1
ATOM 1011 C C . HIS A 1 129 ? -1.169 -0.971 13.669 1.00 96.44 129 HIS A C 1
ATOM 1013 O O . HIS A 1 129 ? -2.209 -1.423 14.132 1.00 96.44 129 HIS A O 1
ATOM 1019 N N . ILE A 1 130 ? -0.043 -1.684 13.603 1.00 96.50 130 ILE A N 1
ATOM 1020 C CA . ILE A 1 130 ? 0.037 -3.090 14.021 1.00 96.50 130 ILE A CA 1
ATOM 1021 C C . ILE A 1 130 ? -0.353 -3.246 15.495 1.00 96.50 130 ILE A C 1
ATOM 1023 O O . ILE A 1 130 ? -1.152 -4.120 15.830 1.00 96.50 130 ILE A O 1
ATOM 1027 N N . GLY A 1 131 ? 0.161 -2.376 16.369 1.00 96.25 131 GLY A N 1
ATOM 1028 C CA . GLY A 1 131 ? -0.156 -2.406 17.797 1.00 96.25 131 GLY A CA 1
ATOM 1029 C C . GLY A 1 131 ? -1.634 -2.138 18.093 1.00 96.25 131 GLY A C 1
ATOM 1030 O O . GLY A 1 131 ? -2.199 -2.765 18.987 1.00 96.25 131 GLY A O 1
ATOM 1031 N N . ILE A 1 132 ? -2.278 -1.251 17.327 1.00 94.81 132 ILE A N 1
ATOM 1032 C CA . ILE A 1 132 ? -3.719 -0.984 17.426 1.00 94.81 132 ILE A CA 1
ATOM 1033 C C . ILE A 1 132 ? -4.540 -2.173 16.908 1.00 94.81 132 ILE A C 1
ATOM 1035 O O . ILE A 1 132 ? -5.490 -2.589 17.566 1.00 94.81 132 ILE A O 1
ATOM 1039 N N . THR A 1 133 ? -4.203 -2.689 15.724 1.00 94.69 133 THR A N 1
ATOM 1040 C CA . THR A 1 133 ? -5.015 -3.679 15.003 1.00 94.69 133 THR A CA 1
ATOM 1041 C C . THR A 1 133 ? -4.923 -5.064 15.633 1.00 94.69 133 THR A C 1
ATOM 1043 O O . THR A 1 133 ? -5.940 -5.736 15.777 1.00 94.69 133 THR A O 1
ATOM 1046 N N . TYR A 1 134 ? -3.723 -5.496 16.028 1.00 94.81 134 TYR A N 1
ATOM 1047 C CA . TYR A 1 134 ? -3.489 -6.863 16.505 1.00 94.81 134 TYR A CA 1
ATOM 1048 C C . TYR A 1 134 ? -3.188 -6.952 18.006 1.00 94.81 134 TYR A C 1
ATOM 1050 O O . TYR A 1 134 ? -3.167 -8.049 18.569 1.00 94.81 134 TYR A O 1
ATOM 1058 N N . GLY A 1 135 ? -2.975 -5.819 18.680 1.00 93.81 135 GLY A N 1
ATOM 1059 C CA . GLY A 1 135 ? -2.651 -5.780 20.102 1.00 93.81 135 GLY A CA 1
ATOM 1060 C C . GLY A 1 135 ? -1.223 -6.244 20.403 1.00 93.81 135 GLY A C 1
ATOM 1061 O O . GLY A 1 135 ? -0.271 -5.906 19.700 1.00 93.81 135 GLY A O 1
ATOM 1062 N N . LYS A 1 136 ? -1.053 -6.993 21.502 1.00 93.81 136 LYS A N 1
ATOM 1063 C CA . LYS A 1 136 ? 0.266 -7.486 21.931 1.00 93.81 136 LYS A CA 1
ATOM 1064 C C . LYS A 1 136 ? 0.786 -8.548 20.949 1.00 93.81 136 LYS A C 1
ATOM 1066 O O . LYS A 1 136 ? 0.029 -9.468 20.632 1.00 93.81 136 LYS A O 1
ATOM 1071 N N . PRO A 1 137 ? 2.062 -8.474 20.522 1.00 94.62 137 PRO A N 1
ATOM 1072 C CA . PRO A 1 137 ? 2.627 -9.453 19.603 1.00 94.62 137 PRO A CA 1
ATOM 1073 C C . PRO A 1 137 ? 2.613 -10.850 20.226 1.00 94.62 137 PRO A C 1
ATOM 1075 O O . PRO A 1 137 ? 2.992 -11.028 21.386 1.00 94.62 137 PRO A O 1
ATOM 1078 N N . LYS A 1 138 ? 2.171 -11.837 19.444 1.00 95.12 138 LYS A N 1
ATOM 1079 C CA . LYS A 1 138 ? 2.187 -13.255 19.815 1.00 95.12 138 LYS A CA 1
ATOM 1080 C C . LYS A 1 138 ? 3.219 -13.974 18.952 1.00 95.12 138 LYS A C 1
ATOM 1082 O O . LYS A 1 138 ? 3.251 -13.787 17.741 1.00 95.12 138 LYS A O 1
ATOM 1087 N N . PHE A 1 139 ? 4.055 -14.805 19.568 1.00 96.00 139 PHE A N 1
ATOM 1088 C CA . PHE A 1 139 ? 5.061 -15.607 18.864 1.00 96.00 139 PHE A CA 1
ATOM 1089 C C . PHE A 1 139 ? 4.461 -16.936 18.384 1.00 96.00 139 PHE A C 1
ATOM 1091 O O . PHE A 1 139 ? 4.931 -18.008 18.754 1.00 96.00 139 PHE A O 1
ATOM 1098 N N . ASN A 1 140 ? 3.384 -16.864 17.602 1.00 95.81 140 ASN A N 1
ATOM 1099 C CA . ASN A 1 140 ? 2.749 -18.023 16.982 1.00 95.81 140 ASN A CA 1
ATOM 1100 C C . ASN A 1 140 ? 2.590 -17.827 15.468 1.00 95.81 140 ASN A C 1
ATOM 1102 O O . ASN A 1 140 ? 2.674 -16.711 14.944 1.00 95.81 140 ASN A O 1
ATOM 1106 N N . VAL A 1 141 ? 2.395 -18.937 14.756 1.00 94.44 141 VAL A N 1
ATOM 1107 C CA . VAL A 1 141 ? 2.321 -18.948 13.289 1.00 94.44 141 VAL A CA 1
ATOM 1108 C C . VAL A 1 141 ? 1.082 -18.198 12.807 1.00 94.44 141 VAL A C 1
ATOM 1110 O O . VAL A 1 141 ? 1.152 -17.484 11.810 1.00 94.44 141 VAL A O 1
ATOM 1113 N N . GLU A 1 142 ? -0.024 -18.281 13.542 1.00 93.94 142 GLU A N 1
ATOM 1114 C CA . GLU A 1 142 ? -1.283 -17.623 13.190 1.00 93.94 142 GLU A CA 1
ATOM 1115 C C . GLU A 1 142 ? -1.138 -16.096 13.213 1.00 93.94 142 GLU A C 1
ATOM 1117 O O . GLU A 1 142 ? -1.573 -15.415 12.286 1.00 93.94 142 GLU A O 1
ATOM 1122 N N . PHE A 1 143 ? -0.472 -15.538 14.231 1.00 94.94 143 PHE A N 1
ATOM 1123 C CA . PHE A 1 143 ? -0.209 -14.099 14.289 1.00 94.94 143 PHE A CA 1
ATOM 1124 C C . PHE A 1 143 ? 0.733 -13.656 13.171 1.00 94.94 143 PHE A C 1
ATOM 1126 O O . PHE A 1 143 ? 0.499 -12.617 12.557 1.00 94.94 143 PHE A O 1
ATOM 1133 N N . ALA A 1 144 ? 1.761 -14.451 12.859 1.00 94.25 144 ALA A N 1
ATOM 1134 C CA . ALA A 1 144 ? 2.648 -14.162 11.737 1.00 94.25 144 ALA A CA 1
ATOM 1135 C C . ALA A 1 144 ? 1.882 -14.143 10.402 1.00 94.25 144 ALA A C 1
ATOM 1137 O O . ALA A 1 144 ? 2.064 -13.218 9.614 1.00 94.25 144 ALA A O 1
ATOM 1138 N N . GLN A 1 145 ? 0.988 -15.108 10.166 1.00 93.19 145 GLN A N 1
ATOM 1139 C CA . GLN A 1 145 ? 0.138 -15.148 8.970 1.00 93.19 145 GLN A CA 1
ATOM 1140 C C . GLN A 1 145 ? -0.752 -13.907 8.859 1.00 93.19 145 GLN A C 1
ATOM 1142 O O . GLN A 1 145 ? -0.803 -13.299 7.792 1.00 93.19 145 GLN A O 1
ATOM 1147 N N . LEU A 1 146 ? -1.392 -13.488 9.957 1.00 93.50 146 LEU A N 1
ATOM 1148 C CA . LEU A 1 146 ? -2.180 -12.251 9.992 1.00 93.50 146 LEU A CA 1
ATOM 1149 C C . LEU A 1 146 ? -1.324 -11.032 9.630 1.00 93.50 146 LEU A C 1
ATOM 1151 O O . LEU A 1 146 ? -1.724 -10.219 8.799 1.00 93.50 146 LEU A O 1
ATOM 1155 N N . LEU A 1 147 ? -0.113 -10.950 10.187 1.00 94.88 147 LEU A N 1
ATOM 1156 C CA . LEU A 1 147 ? 0.822 -9.863 9.915 1.00 94.88 147 LEU A CA 1
ATOM 1157 C C . LEU A 1 147 ? 1.254 -9.819 8.439 1.00 94.88 147 LEU A C 1
ATOM 1159 O O . LEU A 1 147 ? 1.403 -8.734 7.882 1.00 94.88 147 LEU A O 1
ATOM 1163 N N . PHE A 1 148 ? 1.443 -10.982 7.803 1.00 93.06 148 PHE A N 1
ATOM 1164 C CA . PHE A 1 148 ? 1.819 -11.094 6.388 1.00 93.06 148 PHE A CA 1
ATOM 1165 C C . PHE A 1 148 ? 0.678 -10.786 5.420 1.00 93.06 148 PHE A C 1
ATOM 1167 O O . PHE A 1 148 ? 0.950 -10.392 4.289 1.00 93.06 148 PHE A O 1
ATOM 1174 N N . VAL A 1 149 ? -0.580 -10.948 5.825 1.00 92.69 149 VAL A N 1
ATOM 1175 C CA . VAL A 1 149 ? -1.731 -10.550 4.999 1.00 92.69 149 VAL A CA 1
ATOM 1176 C C . VAL A 1 149 ? -1.947 -9.036 5.052 1.00 92.69 149 VAL A C 1
ATOM 1178 O O . VAL A 1 149 ? -2.439 -8.452 4.086 1.00 92.69 149 VAL A O 1
ATOM 1181 N N . ASP A 1 150 ? -1.536 -8.388 6.140 1.00 95.25 150 ASP A N 1
ATOM 1182 C CA . ASP A 1 150 ? -1.648 -6.943 6.288 1.00 95.25 150 ASP A CA 1
ATOM 1183 C C . ASP A 1 150 ? -0.686 -6.185 5.369 1.00 95.25 150 ASP A C 1
ATOM 1185 O O . ASP A 1 150 ? 0.541 -6.289 5.476 1.00 95.25 150 ASP A O 1
ATOM 1189 N N . GLU A 1 151 ? -1.246 -5.354 4.491 1.00 94.31 151 GLU A N 1
ATOM 1190 C CA . GLU A 1 151 ? -0.450 -4.524 3.600 1.00 94.31 151 GLU A CA 1
ATOM 1191 C C . GLU A 1 151 ? 0.421 -3.521 4.366 1.00 94.31 151 GLU A C 1
ATOM 1193 O O . GLU A 1 151 ? 1.533 -3.248 3.924 1.00 94.31 151 GLU A O 1
ATOM 1198 N N . GLU A 1 152 ? -0.032 -2.978 5.503 1.00 95.31 152 GLU A N 1
ATOM 1199 C CA . GLU A 1 152 ? 0.716 -2.000 6.312 1.00 95.31 152 GLU A CA 1
ATOM 1200 C C . GLU A 1 152 ? 2.039 -2.571 6.826 1.00 95.31 152 GLU A C 1
ATOM 1202 O O . GLU A 1 152 ? 3.048 -1.862 6.848 1.00 95.31 152 GLU A O 1
ATOM 1207 N N . THR A 1 153 ? 2.068 -3.864 7.151 1.00 96.50 153 THR A N 1
ATOM 1208 C CA . THR A 1 153 ? 3.288 -4.567 7.563 1.00 96.50 153 THR A CA 1
ATOM 1209 C C . THR A 1 153 ? 4.315 -4.610 6.440 1.00 96.50 153 THR A C 1
ATOM 1211 O O . THR A 1 153 ? 5.512 -4.480 6.695 1.00 96.50 153 THR A O 1
ATOM 1214 N N . HIS A 1 154 ? 3.888 -4.753 5.182 1.00 96.00 154 HIS A N 1
ATOM 1215 C CA . HIS A 1 154 ? 4.824 -4.834 4.054 1.00 96.00 154 HIS A CA 1
ATOM 1216 C C . HIS A 1 154 ? 5.644 -3.548 3.934 1.00 96.00 154 HIS A C 1
ATOM 1218 O O . HIS A 1 154 ? 6.849 -3.603 3.689 1.00 96.00 154 HIS A O 1
ATOM 1224 N N . PHE A 1 155 ? 5.023 -2.392 4.180 1.00 97.06 155 PHE A N 1
ATOM 1225 C CA . PHE A 1 155 ? 5.691 -1.094 4.076 1.00 97.06 155 PHE A CA 1
ATOM 1226 C C . PHE A 1 155 ? 6.760 -0.863 5.150 1.00 97.06 155 PHE A C 1
ATOM 1228 O O . PHE A 1 155 ? 7.613 -0.002 4.956 1.00 97.06 155 PHE A O 1
ATOM 1235 N N . ILE A 1 156 ? 6.807 -1.656 6.226 1.00 97.62 156 ILE A N 1
ATOM 1236 C CA . ILE A 1 156 ? 7.905 -1.602 7.207 1.00 97.62 156 ILE A CA 1
ATOM 1237 C C . ILE A 1 156 ? 9.247 -1.858 6.519 1.00 97.62 156 ILE A C 1
ATOM 1239 O O . ILE A 1 156 ? 10.187 -1.084 6.697 1.00 97.62 156 ILE A O 1
ATOM 1243 N N . LEU A 1 157 ? 9.331 -2.901 5.686 1.00 96.38 157 LEU A N 1
ATOM 1244 C CA . LEU A 1 157 ? 10.553 -3.218 4.941 1.00 96.38 157 LEU A CA 1
ATOM 1245 C C . LEU A 1 157 ? 10.902 -2.116 3.939 1.00 96.38 157 LEU A C 1
ATOM 1247 O O . LEU A 1 157 ? 12.073 -1.763 3.800 1.00 96.38 157 LEU A O 1
ATOM 1251 N N . MET A 1 158 ? 9.887 -1.538 3.290 1.00 97.06 158 MET A N 1
ATOM 1252 C CA . MET A 1 158 ? 10.068 -0.403 2.391 1.00 97.06 158 MET A CA 1
ATOM 1253 C C . MET A 1 158 ? 10.677 0.793 3.132 1.00 97.06 158 MET A C 1
ATOM 1255 O O . MET A 1 158 ? 11.710 1.308 2.710 1.00 97.06 158 MET A O 1
ATOM 1259 N N . TYR A 1 159 ? 10.092 1.218 4.255 1.00 98.25 159 TYR A N 1
ATOM 1260 C CA . TYR A 1 159 ? 10.580 2.370 5.014 1.00 98.25 159 TYR A CA 1
ATOM 1261 C C . TYR A 1 159 ? 11.957 2.125 5.626 1.00 98.25 159 TYR A C 1
ATOM 1263 O O . TYR A 1 159 ? 12.790 3.027 5.592 1.00 98.25 159 TYR A O 1
ATOM 1271 N N . LEU A 1 160 ? 12.249 0.911 6.102 1.00 97.44 160 LEU A N 1
ATOM 1272 C CA . LEU A 1 160 ? 13.593 0.544 6.559 1.00 97.44 160 LEU A CA 1
ATOM 1273 C C . LEU A 1 160 ? 14.628 0.674 5.434 1.00 97.44 160 LEU A C 1
ATOM 1275 O O . LEU A 1 160 ? 15.683 1.271 5.646 1.00 97.44 160 LEU A O 1
ATOM 1279 N N . ALA A 1 161 ? 14.314 0.187 4.230 1.00 97.19 161 ALA A N 1
ATOM 1280 C CA . ALA A 1 161 ? 15.175 0.359 3.061 1.00 97.19 161 ALA A CA 1
ATOM 1281 C C . ALA A 1 161 ? 15.372 1.848 2.718 1.00 97.19 161 ALA A C 1
ATOM 1283 O O . ALA A 1 161 ? 16.503 2.292 2.517 1.00 97.19 161 ALA A O 1
ATOM 1284 N N . MET A 1 162 ? 14.300 2.648 2.727 1.00 97.50 162 MET A N 1
ATOM 1285 C CA . MET A 1 162 ? 14.374 4.085 2.426 1.00 97.50 162 MET A CA 1
ATOM 1286 C C . MET A 1 162 ? 15.151 4.886 3.480 1.00 97.50 162 MET A C 1
ATOM 1288 O O . MET A 1 162 ? 15.845 5.839 3.133 1.00 97.50 162 MET A O 1
ATOM 1292 N N . ILE A 1 163 ? 15.108 4.498 4.760 1.00 97.56 163 ILE A N 1
ATOM 1293 C CA . ILE A 1 163 ? 15.921 5.128 5.816 1.00 97.56 163 ILE A CA 1
ATOM 1294 C C . ILE A 1 163 ? 17.418 4.941 5.549 1.00 97.56 163 ILE A C 1
ATOM 1296 O O . ILE A 1 163 ? 18.207 5.794 5.946 1.00 97.56 163 ILE A O 1
ATOM 1300 N N . MET A 1 164 ? 17.829 3.889 4.844 1.00 96.00 164 MET A N 1
ATOM 1301 C CA . MET A 1 164 ? 19.227 3.671 4.453 1.00 96.00 164 MET A CA 1
ATOM 1302 C C . MET A 1 164 ? 19.586 4.341 3.114 1.00 96.00 164 MET A C 1
ATOM 1304 O O . MET A 1 164 ? 20.756 4.612 2.861 1.00 96.00 164 MET A O 1
ATOM 1308 N N . CYS A 1 165 ? 18.586 4.685 2.300 1.00 95.44 165 CYS A N 1
ATOM 1309 C CA . CYS A 1 165 ? 18.759 5.245 0.961 1.00 95.44 165 CYS A CA 1
ATOM 1310 C C . CYS A 1 165 ? 19.055 6.758 0.940 1.00 95.44 165 CYS A C 1
ATOM 1312 O O . CYS A 1 165 ? 18.715 7.491 1.876 1.00 95.44 165 CYS A O 1
ATOM 1314 N N . SER A 1 166 ? 19.675 7.250 -0.137 1.00 94.44 166 SER A N 1
ATOM 1315 C CA . SER A 1 166 ? 19.720 8.684 -0.446 1.00 94.44 166 SER A CA 1
ATOM 1316 C C . SER A 1 166 ? 18.313 9.235 -0.729 1.00 94.44 166 SER A C 1
ATOM 1318 O O . SER A 1 166 ? 17.431 8.482 -1.137 1.00 94.44 166 SER A O 1
ATOM 1320 N N . PRO A 1 167 ? 18.061 10.538 -0.516 1.00 95.62 167 PRO A N 1
ATOM 1321 C CA . PRO A 1 167 ? 16.746 11.113 -0.769 1.00 95.62 167 PRO A CA 1
ATOM 1322 C C . PRO A 1 167 ? 16.342 10.986 -2.237 1.00 95.62 167 PRO A C 1
ATOM 1324 O O . PRO A 1 167 ? 17.085 11.388 -3.129 1.00 95.62 167 PRO A O 1
ATOM 1327 N N . MET A 1 168 ? 15.138 10.469 -2.472 1.00 94.94 168 MET A N 1
ATOM 1328 C CA . MET A 1 168 ? 14.582 10.260 -3.807 1.00 94.94 168 MET A CA 1
ATOM 1329 C C . MET A 1 168 ? 13.135 10.737 -3.865 1.00 94.94 168 MET A C 1
ATOM 1331 O O . MET A 1 168 ? 12.367 10.548 -2.920 1.00 94.94 168 MET A O 1
ATOM 1335 N N . LEU A 1 169 ? 12.738 11.279 -5.016 1.00 95.88 169 LEU A N 1
ATOM 1336 C CA . LEU A 1 169 ? 11.393 11.812 -5.223 1.00 95.88 169 LEU A CA 1
ATOM 1337 C C . LEU A 1 169 ? 10.308 10.719 -5.253 1.00 95.88 169 LEU A C 1
ATOM 1339 O O . LEU A 1 169 ? 9.230 10.910 -4.697 1.00 95.88 169 LEU A O 1
ATOM 1343 N N . LEU A 1 170 ? 10.574 9.564 -5.875 1.00 96.56 170 LEU A N 1
ATOM 1344 C CA . LEU A 1 170 ? 9.559 8.510 -6.038 1.00 96.56 170 LEU A CA 1
ATOM 1345 C C . LEU A 1 170 ? 9.035 7.954 -4.694 1.00 96.56 170 LEU A C 1
ATOM 1347 O O . LEU A 1 170 ? 7.813 7.909 -4.521 1.00 96.56 170 LEU A O 1
ATOM 1351 N N . PRO A 1 171 ? 9.887 7.601 -3.706 1.00 96.94 171 PRO A N 1
ATOM 1352 C CA . PRO A 1 171 ? 9.412 7.211 -2.377 1.00 96.94 171 PRO A CA 1
ATOM 1353 C C . PRO A 1 171 ? 8.641 8.318 -1.647 1.00 96.94 171 PRO A C 1
ATOM 1355 O O . PRO A 1 171 ? 7.699 8.020 -0.915 1.00 96.94 171 PRO A O 1
ATOM 1358 N N . VAL A 1 172 ? 9.001 9.593 -1.854 1.00 97.56 172 VAL A N 1
ATOM 1359 C CA . VAL A 1 172 ? 8.281 10.735 -1.258 1.00 97.56 172 VAL A CA 1
ATOM 1360 C C . VAL A 1 172 ? 6.848 10.782 -1.758 1.00 97.56 172 VAL A C 1
ATOM 1362 O O . VAL A 1 172 ? 5.917 10.826 -0.958 1.00 97.56 172 VAL A O 1
ATOM 1365 N N . ILE A 1 173 ? 6.667 10.703 -3.076 1.00 97.06 173 ILE A N 1
ATOM 1366 C CA . ILE A 1 173 ? 5.345 10.684 -3.705 1.00 97.06 173 ILE A CA 1
ATOM 1367 C C . ILE A 1 173 ? 4.507 9.523 -3.154 1.00 97.06 173 ILE A C 1
ATOM 1369 O O . ILE A 1 173 ? 3.331 9.709 -2.836 1.00 97.06 173 ILE A O 1
ATOM 1373 N N . ASN A 1 174 ? 5.117 8.346 -2.990 1.00 96.62 174 ASN A N 1
ATOM 1374 C CA . ASN A 1 174 ? 4.438 7.172 -2.454 1.00 96.62 174 ASN A CA 1
ATOM 1375 C C . ASN A 1 174 ? 3.899 7.415 -1.033 1.00 96.62 174 ASN A C 1
ATOM 1377 O O . ASN A 1 174 ? 2.696 7.277 -0.780 1.00 96.62 174 ASN A O 1
ATOM 1381 N N . VAL A 1 175 ? 4.773 7.878 -0.132 1.00 97.94 175 VAL A N 1
ATOM 1382 C CA . VAL A 1 175 ? 4.410 8.208 1.252 1.00 97.94 175 VAL A CA 1
ATOM 1383 C C . VAL A 1 175 ? 3.343 9.294 1.303 1.00 97.94 175 VAL A C 1
ATOM 1385 O O . VAL A 1 175 ? 2.378 9.157 2.058 1.00 97.94 175 VAL A O 1
ATOM 1388 N N . MET A 1 176 ? 3.479 10.355 0.506 1.00 98.00 176 MET A N 1
ATOM 1389 C CA . MET A 1 176 ? 2.526 11.464 0.494 1.00 98.00 176 MET A CA 1
ATOM 1390 C C . MET A 1 176 ? 1.129 10.995 0.100 1.00 98.00 176 MET A C 1
ATOM 1392 O O . MET A 1 176 ? 0.189 11.244 0.846 1.00 98.00 176 MET A O 1
ATOM 1396 N N . VAL A 1 177 ? 0.979 10.261 -1.008 1.00 97.94 177 VAL A N 1
ATOM 1397 C CA . VAL A 1 177 ? -0.341 9.798 -1.469 1.00 97.94 177 VAL A CA 1
ATOM 1398 C C . VAL A 1 177 ? -0.982 8.851 -0.457 1.00 97.94 177 VAL A C 1
ATOM 1400 O O . VAL A 1 177 ? -2.163 9.003 -0.143 1.00 97.94 177 VAL A O 1
ATOM 1403 N N . ARG A 1 178 ? -0.217 7.913 0.114 1.00 97.19 178 ARG A N 1
ATOM 1404 C CA . ARG A 1 178 ? -0.715 7.031 1.180 1.00 97.19 178 ARG A CA 1
ATOM 1405 C C . ARG A 1 178 ? -1.179 7.830 2.399 1.00 97.19 178 ARG A C 1
ATOM 1407 O O . ARG A 1 178 ? -2.263 7.583 2.927 1.00 97.19 178 ARG A O 1
ATOM 1414 N N . SER A 1 179 ? -0.379 8.808 2.816 1.00 97.94 179 SER A N 1
ATOM 1415 C CA . SER A 1 179 ? -0.693 9.676 3.950 1.00 97.94 179 SER A CA 1
ATOM 1416 C C . SER A 1 179 ? -1.944 10.508 3.690 1.00 97.94 179 SER A C 1
ATOM 1418 O O . SER A 1 179 ? -2.820 10.582 4.548 1.00 97.94 179 SER A O 1
ATOM 1420 N N . SER A 1 180 ? -2.088 11.061 2.484 1.00 97.88 180 SER A N 1
ATOM 1421 C CA . SER A 1 180 ? -3.275 11.806 2.066 1.00 97.88 180 SER A CA 1
ATOM 1422 C C . SER A 1 180 ? -4.531 10.941 2.064 1.00 97.88 180 SER A C 1
ATOM 1424 O O . SER A 1 180 ? -5.564 11.399 2.538 1.00 97.88 180 SER A O 1
ATOM 1426 N N . LEU A 1 181 ? -4.456 9.688 1.601 1.00 97.25 181 LEU A N 1
ATOM 1427 C CA . LEU A 1 181 ? -5.585 8.752 1.653 1.00 97.25 181 LEU A CA 1
ATOM 1428 C C . LEU A 1 181 ? -6.026 8.471 3.095 1.00 97.25 181 LEU A C 1
ATOM 1430 O O . LEU A 1 181 ? -7.223 8.483 3.387 1.00 97.25 181 LEU A O 1
ATOM 1434 N N . PHE A 1 182 ? -5.071 8.246 4.003 1.00 96.94 182 PHE A N 1
ATOM 1435 C CA . PHE A 1 182 ? -5.372 8.012 5.415 1.00 96.94 182 PHE A CA 1
ATOM 1436 C C . PHE A 1 182 ? -5.988 9.248 6.084 1.00 96.94 182 PHE A C 1
ATOM 1438 O O . PHE A 1 182 ? -7.019 9.143 6.754 1.00 96.94 182 PHE A O 1
ATOM 1445 N N . VAL A 1 183 ? -5.383 10.423 5.882 1.00 98.00 183 VAL A N 1
ATOM 1446 C CA . VAL A 1 183 ? -5.859 11.694 6.443 1.00 98.00 183 VAL A CA 1
ATOM 1447 C C . VAL A 1 183 ? -7.243 12.033 5.897 1.00 98.00 183 VAL A C 1
ATOM 1449 O O . VAL A 1 183 ? -8.133 12.337 6.685 1.00 98.00 183 VAL A O 1
ATOM 1452 N N . ALA A 1 184 ? -7.466 11.902 4.586 1.00 97.69 184 ALA A N 1
ATOM 1453 C CA . ALA A 1 184 ? -8.768 12.165 3.978 1.00 97.69 184 ALA A CA 1
ATOM 1454 C C . ALA A 1 184 ? -9.859 11.250 4.553 1.00 97.69 184 ALA A C 1
ATOM 1456 O O . ALA A 1 184 ? -10.907 11.731 4.977 1.00 97.69 184 ALA A O 1
ATOM 1457 N N . SER A 1 185 ? -9.577 9.947 4.655 1.00 96.69 185 SER A N 1
ATOM 1458 C CA . SER A 1 185 ? -10.496 8.970 5.246 1.00 96.69 185 SER A CA 1
ATOM 1459 C C . SER A 1 185 ? -10.795 9.261 6.719 1.00 96.69 185 SER A C 1
ATOM 1461 O O . SER A 1 185 ? -11.924 9.069 7.161 1.00 96.69 185 SER A O 1
ATOM 1463 N N . SER A 1 186 ? -9.802 9.702 7.490 1.00 95.75 186 SER A N 1
ATOM 1464 C CA . SER A 1 186 ? -9.969 9.997 8.919 1.00 95.75 186 SER A CA 1
ATOM 1465 C C . SER A 1 186 ? -10.741 11.299 9.148 1.00 95.75 186 SER A C 1
ATOM 1467 O O . SER A 1 186 ? -11.587 11.372 10.040 1.00 95.75 186 SER A O 1
ATOM 1469 N N . LEU A 1 187 ? -10.477 12.319 8.327 1.00 96.81 187 LEU A N 1
ATOM 1470 C CA . LEU A 1 187 ? -11.192 13.593 8.372 1.00 96.81 187 LEU A CA 1
ATOM 1471 C C . LEU A 1 187 ? -12.672 13.415 8.035 1.00 96.81 187 LEU A C 1
ATOM 1473 O O . LEU A 1 187 ? -13.508 13.949 8.760 1.00 96.81 187 LEU A O 1
ATOM 1477 N N . ASP A 1 188 ? -12.980 12.651 6.985 1.00 96.88 188 ASP A N 1
ATOM 1478 C CA . ASP A 1 188 ? -14.354 12.445 6.519 1.00 96.88 188 ASP A CA 1
ATOM 1479 C C . ASP A 1 188 ? -15.179 11.581 7.479 1.00 96.88 188 ASP A C 1
ATOM 1481 O O . ASP A 1 188 ? -16.299 11.944 7.818 1.00 96.88 188 ASP A O 1
ATOM 1485 N N . ASN A 1 189 ? -14.619 10.469 7.971 1.00 94.62 189 ASN A N 1
ATOM 1486 C CA . ASN A 1 189 ? -15.396 9.492 8.742 1.00 94.62 189 ASN A CA 1
ATOM 1487 C C . ASN A 1 189 ? -15.449 9.761 10.251 1.00 94.62 189 ASN A C 1
ATOM 1489 O O . ASN A 1 189 ? -16.358 9.269 10.914 1.00 94.62 189 ASN A O 1
ATOM 1493 N N . ALA A 1 190 ? -14.470 10.473 10.820 1.00 93.44 190 ALA A N 1
ATOM 1494 C CA . ALA A 1 190 ? -14.345 10.589 12.275 1.00 93.44 190 ALA A CA 1
ATOM 1495 C C . ALA A 1 190 ? -14.311 12.036 12.774 1.00 93.44 190 ALA A C 1
ATOM 1497 O O . ALA A 1 190 ? -15.026 12.381 13.711 1.00 93.44 190 ALA A O 1
ATOM 1498 N N . ILE A 1 191 ? -13.477 12.888 12.178 1.00 94.56 191 ILE A N 1
ATOM 1499 C CA . ILE A 1 191 ? -13.112 14.166 12.809 1.00 94.56 191 ILE A CA 1
ATOM 1500 C C . ILE A 1 191 ? -14.088 15.274 12.435 1.00 94.56 191 ILE A C 1
ATOM 1502 O O . ILE A 1 191 ? -14.674 15.904 13.314 1.00 94.56 191 ILE A O 1
ATOM 1506 N N . LEU A 1 192 ? -14.279 15.534 11.142 1.00 96.06 192 LEU A N 1
ATOM 1507 C CA . LEU A 1 192 ? -15.097 16.664 10.709 1.00 96.06 192 LEU A CA 1
ATOM 1508 C C . LEU A 1 192 ? -16.574 16.516 11.107 1.00 96.06 192 LEU A C 1
ATOM 1510 O O . LEU A 1 192 ? -17.107 17.493 11.632 1.00 96.06 192 LEU A O 1
ATOM 1514 N N . PRO A 1 193 ? -17.228 15.343 10.971 1.00 95.81 193 PRO A N 1
ATOM 1515 C CA . PRO A 1 193 ? -18.610 15.185 11.425 1.00 95.81 193 PRO A CA 1
ATOM 1516 C C . PRO A 1 193 ? -18.788 15.459 12.924 1.00 95.81 193 PRO A C 1
ATOM 1518 O O . PRO A 1 193 ? -19.821 15.978 13.336 1.00 95.81 193 PRO A O 1
ATOM 1521 N N . MET A 1 194 ? -17.778 15.127 13.737 1.00 94.19 194 MET A N 1
ATOM 1522 C CA . MET A 1 194 ? -17.834 15.259 15.194 1.00 94.19 194 MET A CA 1
ATOM 1523 C C . MET A 1 194 ? -17.551 16.687 15.674 1.00 94.19 194 MET A C 1
ATOM 1525 O O . MET A 1 194 ? -18.228 17.169 16.578 1.00 94.19 194 MET A O 1
ATOM 1529 N N . TYR A 1 195 ? -16.551 17.360 15.098 1.00 96.75 195 TYR A N 1
ATOM 1530 C CA . TYR A 1 195 ? -16.075 18.655 15.601 1.00 96.75 195 TYR A CA 1
ATOM 1531 C C . TYR A 1 195 ? -16.549 19.858 14.782 1.00 96.75 195 TYR A C 1
ATOM 1533 O O . TYR A 1 195 ? -16.622 20.965 15.310 1.00 96.75 195 TYR A O 1
ATOM 1541 N N . SER A 1 196 ? -16.837 19.685 13.490 1.00 97.62 196 SER A N 1
ATOM 1542 C CA . SER A 1 196 ? -17.218 20.788 12.604 1.00 97.62 196 SER A CA 1
ATOM 1543 C C . SER A 1 196 ? -18.097 20.302 11.443 1.00 97.62 196 SER A C 1
ATOM 1545 O O . SER A 1 196 ? -17.629 20.198 10.306 1.00 97.62 196 SER A O 1
ATOM 1547 N N . PRO A 1 197 ? -19.391 20.018 11.690 1.00 97.38 197 PRO A N 1
ATOM 1548 C CA . PRO A 1 197 ? -20.293 19.489 10.665 1.00 97.38 197 PRO A CA 1
ATOM 1549 C C . PRO A 1 197 ? -20.487 20.457 9.486 1.00 97.38 197 PRO A C 1
ATOM 1551 O O . PRO A 1 197 ? -20.675 20.034 8.348 1.00 97.38 197 PRO A O 1
ATOM 1554 N N . THR A 1 198 ? -20.377 21.768 9.719 1.00 98.00 198 THR A N 1
ATOM 1555 C CA . THR A 1 198 ? -20.439 22.782 8.654 1.00 98.00 198 THR A CA 1
ATOM 1556 C C . THR A 1 198 ? -19.213 22.741 7.741 1.00 98.00 198 THR A C 1
ATOM 1558 O O . THR A 1 198 ? -19.351 22.873 6.524 1.00 98.00 198 THR A O 1
ATOM 1561 N N . LEU A 1 199 ? -18.015 22.531 8.300 1.00 97.88 199 LEU A N 1
ATOM 1562 C CA . LEU A 1 199 ? -16.799 22.319 7.516 1.00 97.88 199 LEU A CA 1
ATOM 1563 C C . LEU A 1 199 ? -16.837 20.961 6.814 1.00 97.88 199 LEU A C 1
ATOM 1565 O O . LEU A 1 199 ? -16.434 20.880 5.656 1.00 97.88 199 LEU A O 1
ATOM 1569 N N . HIS A 1 200 ? -17.370 19.924 7.473 1.00 97.94 200 HIS A N 1
ATOM 1570 C CA . HIS A 1 200 ? -17.582 18.607 6.871 1.00 97.94 200 HIS A CA 1
ATOM 1571 C C . HIS A 1 200 ? -18.433 18.708 5.610 1.00 97.94 200 HIS A C 1
ATOM 1573 O O . HIS A 1 200 ? -17.986 18.269 4.558 1.00 97.94 200 HIS A O 1
ATOM 1579 N N . ALA A 1 201 ? -19.584 19.381 5.669 1.00 98.00 201 ALA A N 1
ATOM 1580 C CA . ALA A 1 201 ? -20.460 19.553 4.510 1.00 98.00 201 ALA A CA 1
ATOM 1581 C C . ALA A 1 201 ? -19.751 20.220 3.314 1.00 98.00 201 ALA A C 1
ATOM 1583 O O . ALA A 1 201 ? -20.001 19.863 2.165 1.00 98.00 201 ALA A O 1
ATOM 1584 N N . LYS A 1 202 ? -18.828 21.157 3.573 1.00 98.25 202 LYS A N 1
ATOM 1585 C CA . LYS A 1 202 ? -18.036 21.829 2.527 1.00 98.25 202 LYS A CA 1
ATOM 1586 C C . LYS A 1 202 ? -16.871 20.980 2.011 1.00 98.25 202 LYS A C 1
ATOM 1588 O O . LYS A 1 202 ? -16.567 21.028 0.824 1.00 98.25 202 LYS A O 1
ATOM 1593 N N . ALA A 1 203 ? -16.202 20.235 2.889 1.00 97.88 203 ALA A N 1
ATOM 1594 C CA . ALA A 1 203 ? -15.012 19.452 2.557 1.00 97.88 203 ALA A CA 1
ATOM 1595 C C . ALA A 1 203 ? -15.341 18.054 2.006 1.00 97.88 203 ALA A C 1
ATOM 1597 O O . ALA A 1 203 ? -14.555 17.503 1.235 1.00 97.88 203 ALA A O 1
ATOM 1598 N N . SER A 1 204 ? -16.494 17.488 2.370 1.00 97.44 204 SER A N 1
ATOM 1599 C CA . SER A 1 204 ? -16.890 16.119 2.031 1.00 97.44 204 SER A CA 1
ATOM 1600 C C . SER A 1 204 ? -16.865 15.829 0.524 1.00 97.44 204 SER A C 1
ATOM 1602 O O . SER A 1 204 ? -16.319 14.790 0.165 1.00 97.44 204 SER A O 1
ATOM 1604 N N . PRO A 1 205 ? -17.292 16.722 -0.398 1.00 98.00 205 PRO A N 1
ATOM 1605 C CA . PRO A 1 205 ? -17.168 16.455 -1.835 1.00 98.00 205 PRO A CA 1
ATOM 1606 C C . PRO A 1 205 ? -15.721 16.196 -2.282 1.00 98.00 205 PRO A C 1
ATOM 1608 O O . PRO A 1 205 ? -15.457 15.281 -3.063 1.00 98.00 205 PRO A O 1
ATOM 1611 N N . PHE A 1 206 ? -14.767 16.966 -1.750 1.00 97.69 206 PHE A N 1
ATOM 1612 C CA . PHE A 1 206 ? -13.346 16.795 -2.047 1.00 97.69 206 PHE A CA 1
ATOM 1613 C C . PHE A 1 206 ? -12.773 15.533 -1.388 1.00 97.69 206 PHE A C 1
ATOM 1615 O O . PHE A 1 206 ? -12.069 14.761 -2.041 1.00 97.69 206 PHE A O 1
ATOM 1622 N N . LEU A 1 207 ? -13.095 15.290 -0.115 1.00 97.25 207 LEU A N 1
ATOM 1623 C CA . LEU A 1 207 ? -12.640 14.097 0.605 1.00 97.25 207 LEU A CA 1
ATOM 1624 C C . LEU A 1 207 ? -13.175 12.821 -0.051 1.00 97.25 207 LEU A C 1
ATOM 1626 O O . LEU A 1 207 ? -12.411 11.892 -0.311 1.00 97.25 207 LEU A O 1
ATOM 1630 N N . ASN A 1 208 ? -14.455 12.813 -0.416 1.00 96.06 208 ASN A N 1
ATOM 1631 C CA . ASN A 1 208 ? -15.100 11.705 -1.103 1.00 96.06 208 ASN A CA 1
ATOM 1632 C C . ASN A 1 208 ? -14.487 11.471 -2.493 1.00 96.06 208 ASN A C 1
ATOM 1634 O O . ASN A 1 208 ? -14.215 10.331 -2.858 1.00 96.06 208 ASN A O 1
ATOM 1638 N N . MET A 1 209 ? -14.151 12.527 -3.246 1.00 96.88 209 MET A N 1
ATOM 1639 C CA . MET A 1 209 ? -13.413 12.384 -4.510 1.00 96.88 209 MET A CA 1
ATOM 1640 C C . MET A 1 209 ? -12.092 11.618 -4.321 1.00 96.88 209 MET A C 1
ATOM 1642 O O . MET A 1 209 ? -11.762 10.742 -5.126 1.00 96.88 209 MET A O 1
ATOM 1646 N N . VAL A 1 210 ? -11.334 11.925 -3.265 1.00 95.81 210 VAL A N 1
ATOM 1647 C CA . VAL A 1 210 ? -10.078 11.229 -2.941 1.00 95.81 210 VAL A CA 1
ATOM 1648 C C . VAL A 1 2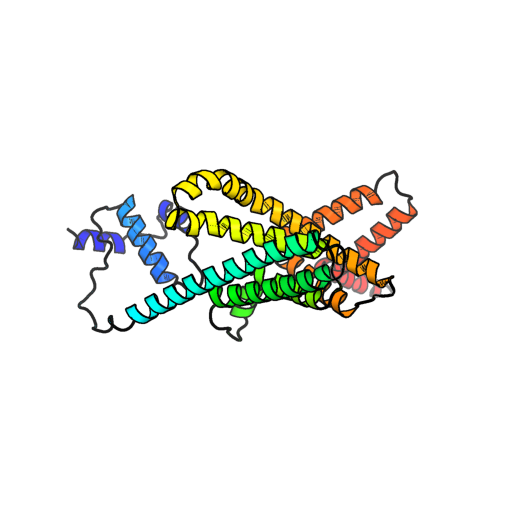10 ? -10.345 9.778 -2.521 1.00 95.81 210 VAL A C 1
ATOM 1650 O O . VAL A 1 210 ? -9.666 8.868 -3.000 1.00 95.81 210 VAL A O 1
ATOM 1653 N N . ILE A 1 211 ? -11.359 9.545 -1.683 1.00 95.06 211 ILE A N 1
ATOM 1654 C CA . ILE A 1 211 ? -11.734 8.217 -1.174 1.00 95.06 211 ILE A CA 1
ATOM 1655 C C . ILE A 1 211 ? -12.229 7.298 -2.301 1.00 95.06 211 ILE A C 1
ATOM 1657 O O . ILE A 1 211 ? -11.778 6.157 -2.389 1.00 95.06 211 ILE A O 1
ATOM 1661 N N . ILE A 1 212 ? -13.069 7.784 -3.219 1.00 96.25 212 ILE A N 1
ATOM 1662 C CA . ILE A 1 212 ? -13.552 7.015 -4.383 1.00 96.25 212 ILE A CA 1
ATOM 1663 C C . ILE A 1 212 ? -12.380 6.583 -5.273 1.00 96.25 212 ILE A C 1
ATOM 1665 O O . ILE A 1 212 ? -12.361 5.476 -5.812 1.00 96.25 212 ILE A O 1
ATOM 1669 N N . ARG A 1 213 ? -11.351 7.429 -5.399 1.00 97.19 213 ARG A N 1
ATOM 1670 C CA . ARG A 1 213 ? -10.143 7.123 -6.179 1.00 97.19 213 ARG A CA 1
ATOM 1671 C C . ARG A 1 213 ? -9.128 6.259 -5.432 1.00 97.19 213 ARG A C 1
ATOM 1673 O O . ARG A 1 213 ? -8.115 5.901 -6.033 1.00 97.19 213 ARG A O 1
ATOM 1680 N N . LYS A 1 214 ? -9.382 5.873 -4.177 1.00 95.56 214 LYS A N 1
ATOM 1681 C CA . LYS A 1 214 ? -8.457 5.079 -3.351 1.00 95.56 214 LYS A CA 1
ATOM 1682 C C . LYS A 1 214 ? -7.956 3.835 -4.077 1.00 95.56 214 LYS A C 1
ATOM 1684 O O . LYS A 1 214 ? -6.753 3.618 -4.130 1.00 95.56 214 LYS A O 1
ATOM 1689 N N . PHE A 1 215 ? -8.846 3.053 -4.689 1.00 94.88 215 PHE A N 1
ATOM 1690 C CA . PHE A 1 215 ? -8.451 1.831 -5.399 1.00 94.88 215 PHE A CA 1
ATOM 1691 C C . PHE A 1 215 ? -7.525 2.113 -6.595 1.00 94.88 215 PHE A C 1
ATOM 1693 O O . PHE A 1 215 ? -6.508 1.441 -6.776 1.00 94.88 215 PHE A O 1
ATOM 1700 N N . ALA A 1 216 ? -7.836 3.136 -7.396 1.00 96.38 216 ALA A N 1
ATOM 1701 C CA . ALA A 1 216 ? -6.996 3.543 -8.521 1.00 96.38 216 ALA A CA 1
ATOM 1702 C C . ALA A 1 216 ? -5.622 4.045 -8.045 1.00 96.38 216 ALA A C 1
ATOM 1704 O O . ALA A 1 216 ? -4.598 3.656 -8.608 1.00 96.38 216 ALA A O 1
ATOM 1705 N N . LEU A 1 217 ? -5.597 4.840 -6.972 1.00 96.75 217 LEU A N 1
ATOM 1706 C CA . LEU A 1 217 ? -4.372 5.348 -6.356 1.00 96.75 217 LEU A CA 1
ATOM 1707 C C . LEU A 1 217 ? -3.518 4.219 -5.767 1.00 96.75 217 LEU A C 1
ATOM 1709 O O . LEU A 1 217 ? -2.316 4.213 -5.996 1.00 96.75 217 LEU A O 1
ATOM 1713 N N . CYS A 1 218 ? -4.105 3.222 -5.100 1.00 95.50 218 CYS A N 1
ATOM 1714 C CA . CYS A 1 218 ? -3.371 2.052 -4.603 1.00 95.50 218 CYS A CA 1
ATOM 1715 C C . CYS A 1 218 ? -2.722 1.240 -5.737 1.00 95.50 218 CYS A C 1
ATOM 1717 O O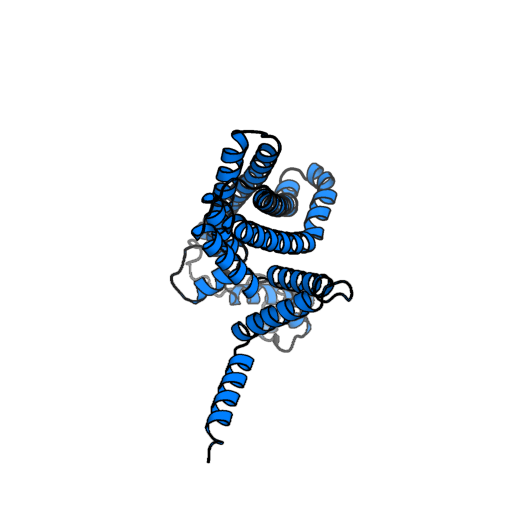 . CYS A 1 218 ? -1.571 0.824 -5.617 1.00 95.50 218 CYS A O 1
ATOM 1719 N N . ASN A 1 219 ? -3.422 1.046 -6.860 1.00 96.06 219 ASN A N 1
ATOM 1720 C CA . ASN A 1 219 ? -2.852 0.372 -8.033 1.00 96.06 219 ASN A CA 1
ATOM 1721 C C . ASN A 1 219 ? -1.724 1.183 -8.680 1.00 96.06 219 ASN A C 1
ATOM 1723 O O . ASN A 1 219 ? -0.719 0.627 -9.129 1.00 96.06 219 ASN A O 1
ATOM 1727 N N . TRP A 1 220 ? -1.884 2.503 -8.733 1.00 97.25 220 TRP A N 1
ATOM 1728 C CA . TRP A 1 220 ? -0.839 3.390 -9.217 1.00 97.25 220 TRP A CA 1
ATOM 1729 C C . TRP A 1 220 ? 0.387 3.365 -8.295 1.00 97.25 220 TRP A C 1
ATOM 1731 O O . TRP A 1 220 ? 1.501 3.197 -8.782 1.00 97.25 220 TRP A O 1
ATOM 1741 N N . LEU A 1 221 ? 0.192 3.398 -6.973 1.00 97.50 221 LEU A N 1
ATOM 1742 C CA . LEU A 1 221 ? 1.266 3.267 -5.985 1.00 97.50 221 LEU A CA 1
ATOM 1743 C C . LEU A 1 221 ? 2.033 1.951 -6.119 1.00 97.50 221 LEU A C 1
ATOM 1745 O O . LEU A 1 221 ? 3.257 1.964 -6.091 1.00 97.50 221 LEU A O 1
ATOM 1749 N N . ALA A 1 222 ? 1.346 0.833 -6.366 1.00 97.50 222 ALA A N 1
ATOM 1750 C CA . ALA A 1 222 ? 2.016 -0.436 -6.647 1.00 97.50 222 ALA A CA 1
ATOM 1751 C C . ALA A 1 222 ? 2.894 -0.374 -7.914 1.00 97.50 222 ALA A C 1
ATOM 1753 O O . ALA A 1 222 ? 3.929 -1.028 -7.984 1.00 97.50 222 ALA A O 1
ATOM 1754 N N . THR A 1 223 ? 2.522 0.439 -8.907 1.00 97.62 223 THR A N 1
ATOM 1755 C CA . THR A 1 223 ? 3.356 0.678 -10.098 1.00 97.62 223 THR A CA 1
ATOM 1756 C C . THR A 1 223 ? 4.566 1.557 -9.763 1.00 97.62 223 THR A C 1
ATOM 1758 O O . THR A 1 223 ? 5.668 1.300 -10.247 1.00 97.62 223 THR A O 1
ATOM 1761 N N . VAL A 1 224 ? 4.388 2.557 -8.893 1.00 97.62 224 VAL A N 1
ATOM 1762 C CA . VAL A 1 224 ? 5.483 3.390 -8.370 1.00 97.62 224 VAL A CA 1
ATOM 1763 C C . VAL A 1 224 ? 6.477 2.551 -7.559 1.00 97.62 224 VAL A C 1
ATOM 1765 O O . VAL A 1 224 ? 7.679 2.718 -7.740 1.00 97.62 224 VAL A O 1
ATOM 1768 N N . ASP A 1 225 ? 6.007 1.609 -6.734 1.00 97.75 225 ASP A N 1
ATOM 1769 C CA . ASP A 1 225 ? 6.864 0.665 -5.997 1.00 97.75 225 ASP A CA 1
ATOM 1770 C C . ASP A 1 225 ? 7.781 -0.117 -6.946 1.00 97.75 225 ASP A C 1
ATOM 1772 O O . ASP A 1 225 ? 8.986 -0.224 -6.712 1.00 97.75 225 ASP A O 1
ATOM 1776 N N . LEU A 1 226 ? 7.231 -0.631 -8.052 1.00 97.56 226 LEU A N 1
ATOM 1777 C CA . LEU A 1 226 ? 8.024 -1.327 -9.068 1.00 97.56 226 LEU A CA 1
ATOM 1778 C C . LEU A 1 226 ? 9.056 -0.410 -9.704 1.00 97.56 226 LEU A C 1
ATOM 1780 O O . LEU A 1 226 ? 10.216 -0.800 -9.830 1.00 97.56 226 LEU A O 1
ATOM 1784 N N . ALA A 1 227 ? 8.653 0.808 -10.067 1.00 97.44 227 ALA A N 1
ATOM 1785 C CA . ALA A 1 227 ? 9.562 1.790 -10.640 1.00 97.44 227 ALA A CA 1
ATOM 1786 C C . ALA A 1 227 ? 10.745 2.075 -9.700 1.00 97.44 227 ALA A C 1
ATOM 1788 O O . ALA A 1 227 ? 11.883 2.072 -10.160 1.00 97.44 227 ALA A O 1
ATOM 1789 N N . ILE A 1 228 ? 10.508 2.223 -8.390 1.00 97.12 228 ILE A N 1
ATOM 1790 C CA . ILE A 1 228 ? 11.575 2.385 -7.385 1.00 97.12 228 ILE A CA 1
ATOM 1791 C C . ILE A 1 228 ? 12.535 1.184 -7.409 1.00 97.12 228 ILE A C 1
ATOM 1793 O O . ILE A 1 228 ? 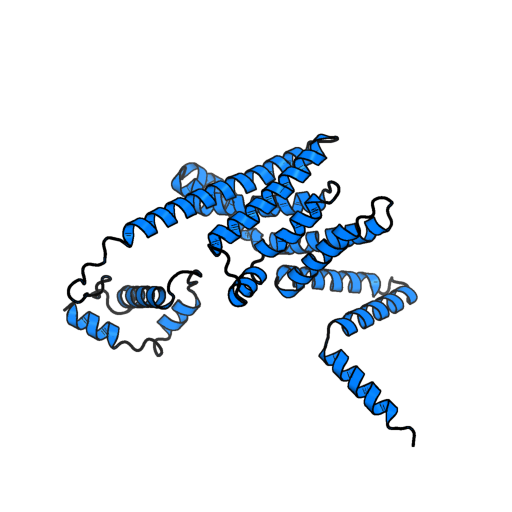13.750 1.372 -7.427 1.00 97.12 228 ILE A O 1
ATOM 1797 N N . GLY A 1 229 ? 12.012 -0.044 -7.483 1.00 97.06 229 GLY A N 1
ATOM 1798 C CA . GLY A 1 229 ? 12.836 -1.256 -7.554 1.00 97.06 229 GLY A CA 1
ATOM 1799 C C . GLY A 1 229 ? 13.751 -1.300 -8.781 1.00 97.06 229 GLY A C 1
ATOM 1800 O O . GLY A 1 229 ? 14.916 -1.689 -8.668 1.00 97.06 229 GLY A O 1
ATOM 1801 N N . PHE A 1 230 ? 13.260 -0.852 -9.940 1.00 96.38 230 PHE A N 1
ATOM 1802 C CA . PHE A 1 230 ? 14.082 -0.719 -11.147 1.00 96.38 230 PHE A CA 1
ATOM 1803 C C . PHE A 1 230 ? 15.092 0.421 -11.048 1.00 96.38 230 PHE A C 1
ATOM 1805 O O . PHE A 1 230 ? 16.223 0.247 -11.495 1.00 96.38 230 PHE A O 1
ATOM 1812 N N . VAL A 1 231 ? 14.738 1.555 -10.437 1.00 96.19 231 VAL A N 1
ATOM 1813 C CA . VAL A 1 231 ? 15.704 2.640 -10.203 1.00 96.19 231 VAL A CA 1
ATOM 1814 C C . VAL A 1 231 ? 16.868 2.136 -9.351 1.00 96.19 231 VAL A C 1
ATOM 1816 O O . VAL A 1 231 ? 18.014 2.321 -9.747 1.00 96.19 231 VAL A O 1
ATOM 1819 N N . PHE A 1 232 ? 16.607 1.391 -8.274 1.00 96.38 232 PHE A N 1
ATOM 1820 C CA . PHE A 1 232 ? 17.677 0.770 -7.485 1.00 96.38 232 PHE A CA 1
ATOM 1821 C C . PHE A 1 232 ? 18.519 -0.229 -8.276 1.00 96.38 232 PHE A C 1
ATOM 1823 O O . PHE A 1 232 ? 19.724 -0.337 -8.044 1.00 96.38 232 PHE A O 1
ATOM 1830 N N . LEU A 1 233 ? 17.915 -0.958 -9.217 1.00 95.62 233 LEU A N 1
ATOM 1831 C CA . LEU A 1 233 ? 18.661 -1.856 -10.094 1.00 95.62 233 LEU A CA 1
ATOM 1832 C C . LEU A 1 233 ? 19.630 -1.072 -10.992 1.00 95.62 233 LEU A C 1
ATOM 1834 O O . LEU A 1 233 ? 20.778 -1.482 -11.145 1.00 95.62 233 LEU A O 1
ATOM 1838 N N . PHE A 1 234 ? 19.204 0.064 -11.548 1.00 95.12 234 PHE A N 1
ATOM 1839 C CA . PHE A 1 234 ? 20.074 0.931 -12.349 1.00 95.12 234 PHE A CA 1
ATOM 1840 C C . PHE A 1 234 ? 21.125 1.658 -11.503 1.00 95.12 234 PHE A C 1
ATOM 1842 O O . PHE A 1 234 ? 22.260 1.820 -11.949 1.00 95.12 234 PHE A O 1
ATOM 1849 N N . GLU A 1 235 ? 20.805 2.029 -10.263 1.00 94.69 235 GLU A N 1
ATOM 1850 C CA . GLU A 1 235 ? 21.764 2.622 -9.324 1.00 94.69 235 GLU A CA 1
ATOM 1851 C C . GLU A 1 235 ? 22.911 1.673 -8.952 1.00 94.69 235 GLU A C 1
ATOM 1853 O O . GLU A 1 235 ? 23.982 2.146 -8.572 1.00 94.69 235 GLU A O 1
ATOM 1858 N N . LEU A 1 236 ? 22.772 0.352 -9.144 1.00 94.69 236 LEU A N 1
ATOM 1859 C CA . LEU A 1 236 ? 23.916 -0.564 -9.036 1.00 94.69 236 LEU A CA 1
ATOM 1860 C C . LEU A 1 236 ? 25.036 -0.248 -10.031 1.00 94.69 236 LEU A C 1
ATOM 1862 O O . LEU A 1 236 ? 26.187 -0.604 -9.780 1.00 94.69 236 LEU A O 1
ATOM 1866 N N . LEU A 1 237 ? 24.722 0.391 -11.158 1.00 94.88 237 LEU A N 1
ATOM 1867 C CA . LEU A 1 237 ? 25.723 0.807 -12.139 1.00 94.88 237 LEU A CA 1
ATOM 1868 C C . LEU A 1 237 ? 26.421 2.111 -11.723 1.00 94.88 237 LEU A C 1
ATOM 1870 O O . LEU A 1 237 ? 27.540 2.362 -12.167 1.00 94.88 237 LEU A O 1
ATOM 1874 N N . SER A 1 238 ? 25.802 2.898 -10.836 1.00 94.31 238 SER A N 1
ATOM 1875 C CA . SER A 1 238 ? 26.365 4.129 -10.271 1.00 94.31 238 SER A CA 1
ATOM 1876 C C . SER A 1 238 ? 27.492 3.835 -9.267 1.00 94.31 238 SER A C 1
ATOM 1878 O O . SER A 1 238 ? 27.726 2.688 -8.879 1.00 94.31 238 SER A O 1
ATOM 1880 N N . SER A 1 239 ? 28.212 4.871 -8.831 1.00 92.38 239 SER A N 1
ATOM 1881 C CA . SER A 1 239 ? 29.176 4.804 -7.721 1.00 92.38 239 SER A CA 1
ATOM 1882 C C . SER A 1 239 ? 28.490 4.723 -6.350 1.00 92.38 239 SER A C 1
ATOM 1884 O O . SER A 1 239 ? 29.080 4.238 -5.388 1.00 92.38 239 SER A O 1
ATOM 1886 N N . SER A 1 240 ? 27.221 5.124 -6.263 1.00 89.06 240 SER A N 1
ATOM 1887 C CA . SER A 1 240 ? 26.393 5.130 -5.050 1.00 89.06 240 SER A CA 1
ATOM 1888 C C . SER A 1 240 ? 25.735 3.773 -4.758 1.00 89.06 240 SER A C 1
ATOM 1890 O O . SER A 1 240 ? 24.556 3.706 -4.415 1.00 89.06 240 SER A O 1
ATOM 1892 N N . ARG A 1 241 ? 26.472 2.669 -4.922 1.00 86.94 241 ARG A N 1
ATOM 1893 C CA . ARG A 1 241 ? 25.908 1.310 -4.847 1.00 86.94 241 ARG A CA 1
ATOM 1894 C C . ARG A 1 241 ? 25.480 0.968 -3.426 1.00 86.94 241 ARG A C 1
ATOM 1896 O O . ARG A 1 241 ? 26.312 0.865 -2.529 1.00 86.94 241 ARG A O 1
ATOM 1903 N N . GLN A 1 242 ? 24.193 0.693 -3.241 1.00 93.44 242 GLN A N 1
ATOM 1904 C CA . GLN A 1 242 ? 23.635 0.241 -1.967 1.00 93.44 242 GLN A CA 1
ATOM 1905 C C . GLN A 1 242 ? 23.009 -1.148 -2.125 1.00 93.44 242 GLN A C 1
ATOM 1907 O O . GLN A 1 242 ? 21.790 -1.311 -2.117 1.00 93.44 242 GLN A O 1
ATOM 1912 N N . LEU A 1 243 ? 23.858 -2.173 -2.273 1.00 95.88 243 LEU A N 1
ATOM 1913 C CA . LEU A 1 243 ? 23.417 -3.555 -2.521 1.00 95.88 243 LEU A CA 1
ATOM 1914 C C . LEU A 1 243 ? 22.437 -4.062 -1.449 1.00 95.88 243 LEU A C 1
ATOM 1916 O O . LEU A 1 243 ? 21.470 -4.748 -1.771 1.00 95.88 243 LEU A O 1
ATOM 1920 N N . LEU A 1 244 ? 22.655 -3.690 -0.183 1.00 95.50 244 LEU A N 1
AT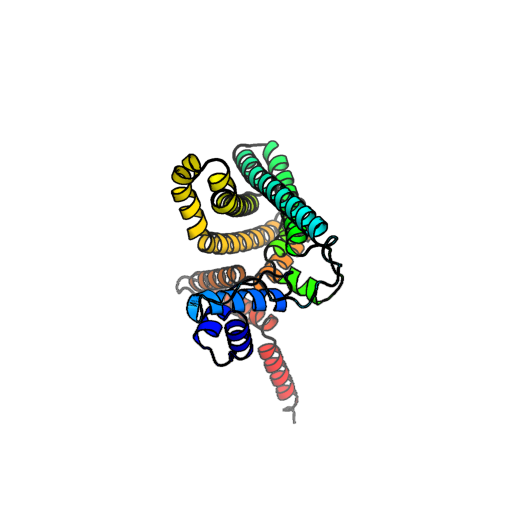OM 1921 C CA . LEU A 1 244 ? 21.764 -4.059 0.917 1.00 95.50 244 LEU A CA 1
ATOM 1922 C C . LEU A 1 244 ? 20.352 -3.477 0.737 1.00 95.50 244 LEU A C 1
ATOM 1924 O O . LEU A 1 244 ? 19.373 -4.202 0.896 1.00 95.50 244 LEU A O 1
ATOM 1928 N N . VAL A 1 245 ? 20.244 -2.196 0.367 1.00 96.12 245 VAL A N 1
ATOM 1929 C CA . VAL A 1 245 ? 18.955 -1.516 0.140 1.00 96.12 245 VAL A CA 1
ATOM 1930 C C . VAL A 1 245 ? 18.208 -2.168 -1.014 1.00 96.12 245 VAL A C 1
ATOM 1932 O O . VAL A 1 245 ? 17.023 -2.470 -0.876 1.00 96.12 245 VAL A O 1
ATOM 1935 N N . LEU A 1 246 ? 18.915 -2.473 -2.105 1.00 96.38 246 LEU A N 1
ATOM 1936 C CA . LEU A 1 246 ? 18.354 -3.215 -3.228 1.00 96.38 246 LEU A CA 1
ATOM 1937 C C . LEU A 1 246 ? 17.793 -4.569 -2.774 1.00 96.38 246 LEU A C 1
ATOM 1939 O O . LEU A 1 246 ? 16.642 -4.879 -3.073 1.00 96.38 246 LEU A O 1
ATOM 1943 N N . MET A 1 247 ? 18.572 -5.367 -2.036 1.00 96.69 247 MET A N 1
ATOM 1944 C CA . MET A 1 247 ? 18.117 -6.680 -1.575 1.00 96.69 247 MET A CA 1
ATOM 1945 C C . MET A 1 247 ? 16.871 -6.575 -0.692 1.00 96.69 247 MET A C 1
ATOM 1947 O O . MET A 1 247 ? 15.900 -7.289 -0.938 1.00 96.69 247 MET A O 1
ATOM 1951 N N . ILE A 1 248 ? 16.859 -5.670 0.293 1.00 96.31 248 ILE A N 1
ATOM 1952 C CA . ILE A 1 248 ? 15.701 -5.471 1.180 1.00 96.31 248 ILE A CA 1
ATOM 1953 C C . ILE A 1 248 ? 14.473 -5.036 0.368 1.00 96.31 248 ILE A C 1
ATOM 1955 O O . ILE A 1 248 ? 13.385 -5.585 0.554 1.00 96.31 248 ILE A O 1
ATOM 1959 N N . PHE A 1 249 ? 14.638 -4.099 -0.568 1.00 97.44 249 PHE A N 1
ATOM 1960 C CA . PHE A 1 249 ? 13.531 -3.592 -1.375 1.00 97.44 249 PHE A CA 1
ATOM 1961 C C . PHE A 1 249 ? 12.962 -4.649 -2.333 1.00 97.44 249 PHE A C 1
ATOM 1963 O O . PHE A 1 249 ? 11.747 -4.747 -2.503 1.00 97.44 249 PHE A O 1
ATOM 1970 N N . TRP A 1 250 ? 13.801 -5.506 -2.917 1.00 96.62 250 TRP A N 1
ATOM 1971 C CA . TRP A 1 250 ? 13.317 -6.616 -3.742 1.00 96.62 250 TRP A CA 1
ATOM 1972 C C . TRP A 1 250 ? 12.617 -7.704 -2.923 1.00 96.62 250 TRP A C 1
ATOM 1974 O O . TRP A 1 250 ? 11.638 -8.277 -3.404 1.00 96.62 250 TRP A O 1
ATOM 1984 N N . GLN A 1 251 ? 13.036 -7.956 -1.676 1.00 96.31 251 GLN A N 1
ATOM 1985 C CA . GLN A 1 251 ? 12.255 -8.815 -0.775 1.00 96.31 251 GLN A CA 1
ATOM 1986 C C . GLN A 1 251 ? 10.892 -8.191 -0.448 1.00 96.31 251 GLN A C 1
ATOM 1988 O O . GLN A 1 251 ? 9.885 -8.898 -0.466 1.00 96.31 251 GLN A O 1
ATOM 1993 N N . TYR A 1 252 ? 10.829 -6.872 -0.238 1.00 96.81 252 TYR A N 1
ATOM 1994 C CA . TYR A 1 252 ? 9.563 -6.145 -0.109 1.00 96.81 252 TYR A CA 1
ATOM 1995 C C . TYR A 1 252 ? 8.659 -6.344 -1.339 1.00 96.81 252 TYR A C 1
ATOM 1997 O O . TYR A 1 252 ? 7.510 -6.765 -1.189 1.00 96.81 252 TYR A O 1
ATOM 2005 N N . LEU A 1 253 ? 9.175 -6.129 -2.556 1.00 97.31 253 LEU A N 1
ATOM 2006 C CA . LEU A 1 253 ? 8.409 -6.333 -3.793 1.00 97.31 253 LEU A CA 1
ATOM 2007 C C . LEU A 1 253 ? 7.926 -7.777 -3.952 1.00 97.31 253 LEU A C 1
ATOM 2009 O O . LEU A 1 253 ? 6.798 -8.003 -4.389 1.00 97.31 253 LEU A O 1
ATOM 2013 N N . ARG A 1 254 ? 8.746 -8.758 -3.562 1.00 95.56 254 ARG A N 1
ATOM 2014 C CA . ARG A 1 254 ? 8.364 -10.173 -3.566 1.00 95.56 254 ARG A CA 1
ATOM 2015 C C . ARG A 1 254 ? 7.194 -10.444 -2.620 1.00 95.56 254 ARG A C 1
ATOM 2017 O O . ARG A 1 254 ? 6.242 -11.107 -3.022 1.00 95.56 254 ARG A O 1
ATOM 2024 N N . ILE A 1 255 ? 7.237 -9.925 -1.392 1.00 94.81 255 ILE A N 1
ATOM 2025 C CA . ILE A 1 255 ? 6.137 -10.059 -0.422 1.00 94.81 255 ILE A CA 1
ATOM 2026 C C . ILE A 1 255 ? 4.869 -9.402 -0.981 1.00 94.81 255 ILE A C 1
ATOM 2028 O O . ILE A 1 255 ? 3.810 -10.029 -1.011 1.00 94.81 255 ILE A O 1
ATOM 2032 N N . ARG A 1 256 ? 4.980 -8.183 -1.521 1.00 95.19 256 ARG A N 1
ATOM 2033 C CA . ARG A 1 256 ? 3.856 -7.471 -2.148 1.00 95.19 256 ARG A CA 1
ATOM 2034 C C . ARG A 1 256 ? 3.265 -8.238 -3.325 1.00 95.19 256 ARG A C 1
ATOM 2036 O O . ARG A 1 256 ? 2.048 -8.270 -3.460 1.00 95.19 256 ARG A O 1
ATOM 2043 N N . TYR A 1 257 ? 4.089 -8.874 -4.153 1.00 94.75 257 TYR A N 1
ATOM 2044 C CA . TYR A 1 257 ? 3.608 -9.720 -5.244 1.00 94.75 257 TYR A CA 1
ATOM 2045 C C . TYR A 1 257 ? 2.811 -10.927 -4.735 1.00 94.75 257 TYR A C 1
ATOM 2047 O O . TYR A 1 257 ? 1.796 -11.281 -5.325 1.00 94.75 257 TYR A O 1
ATOM 2055 N N . MET A 1 258 ? 3.232 -11.549 -3.633 1.00 92.12 258 MET A N 1
ATOM 2056 C CA . MET A 1 258 ? 2.544 -12.727 -3.097 1.00 92.12 258 MET A CA 1
ATOM 2057 C C . MET A 1 258 ? 1.208 -12.375 -2.433 1.00 92.12 258 MET A C 1
ATOM 2059 O O . MET A 1 258 ? 0.217 -13.070 -2.649 1.00 92.12 258 MET A O 1
ATOM 2063 N N . PHE A 1 259 ? 1.160 -11.287 -1.659 1.00 92.44 259 PHE A N 1
ATOM 2064 C CA . PHE A 1 259 ? 0.013 -10.990 -0.793 1.00 92.44 259 PHE A CA 1
ATOM 2065 C C . PHE A 1 259 ? -0.897 -9.862 -1.302 1.00 92.44 259 PHE A C 1
ATOM 2067 O O . PHE A 1 259 ? -2.092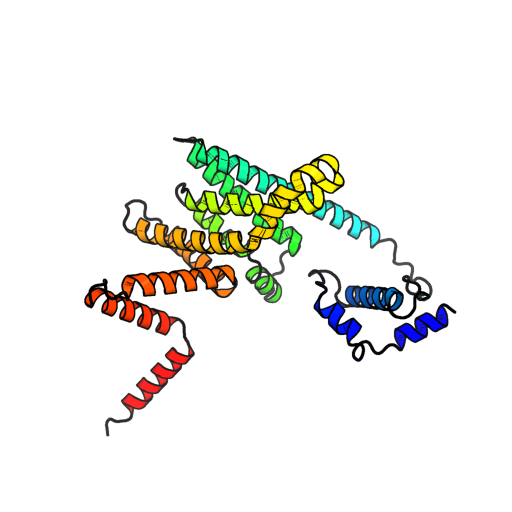 -9.878 -1.021 1.00 92.44 259 PHE A O 1
ATOM 2074 N N . SER A 1 260 ? -0.395 -8.909 -2.096 1.00 94.06 260 SER A N 1
ATOM 2075 C CA . SER A 1 260 ? -1.201 -7.782 -2.587 1.00 94.06 260 SER A CA 1
ATOM 2076 C C . SER A 1 260 ? -1.729 -8.020 -4.002 1.00 94.06 260 SER A C 1
ATOM 2078 O O . SER A 1 260 ? -0.991 -8.330 -4.942 1.00 94.06 260 SER A O 1
ATOM 2080 N N . SER A 1 261 ? -3.036 -7.827 -4.193 1.00 94.38 261 SER A N 1
ATOM 2081 C CA . SER A 1 261 ? -3.658 -7.850 -5.523 1.00 94.38 261 SER A CA 1
ATOM 2082 C C . SER A 1 261 ? -3.162 -6.699 -6.405 1.00 94.38 261 SER A C 1
ATOM 2084 O O . SER A 1 261 ? -2.862 -6.923 -7.578 1.00 94.38 261 SER A O 1
ATOM 2086 N N . ALA A 1 262 ? -2.993 -5.500 -5.838 1.00 95.12 262 ALA A N 1
ATOM 2087 C CA . ALA A 1 262 ? -2.458 -4.334 -6.541 1.00 95.12 262 ALA A CA 1
ATOM 2088 C C . ALA A 1 262 ? -1.014 -4.569 -7.009 1.00 95.12 262 ALA A C 1
ATOM 2090 O O . ALA A 1 262 ? -0.671 -4.242 -8.145 1.00 95.12 262 ALA A O 1
ATOM 2091 N N . GLY A 1 263 ? -0.190 -5.208 -6.167 1.00 94.38 263 GLY A N 1
ATOM 2092 C CA . GLY A 1 263 ? 1.167 -5.628 -6.526 1.00 94.38 263 GLY A CA 1
ATOM 2093 C C . GLY A 1 263 ? 1.179 -6.539 -7.754 1.00 94.38 263 GLY A C 1
ATOM 2094 O O . GLY A 1 263 ? 1.845 -6.241 -8.745 1.00 94.38 263 GLY A O 1
ATOM 2095 N N . ARG A 1 264 ? 0.375 -7.611 -7.741 1.00 95.12 264 ARG A N 1
ATOM 2096 C CA . ARG A 1 264 ? 0.252 -8.538 -8.884 1.00 95.12 264 ARG A CA 1
ATOM 2097 C C . ARG A 1 264 ? -0.206 -7.841 -10.160 1.00 95.12 264 ARG A C 1
ATOM 2099 O O . ARG A 1 264 ? 0.393 -8.058 -11.210 1.00 95.12 264 ARG A O 1
ATOM 2106 N N . GLN A 1 265 ? -1.219 -6.980 -10.069 1.00 96.12 265 GLN A N 1
ATOM 2107 C CA . GLN A 1 265 ? -1.705 -6.216 -11.221 1.00 96.12 265 GLN A CA 1
ATOM 2108 C C . GLN A 1 265 ? -0.627 -5.289 -11.788 1.00 96.12 265 GLN A C 1
ATOM 2110 O O . GLN A 1 265 ? -0.492 -5.188 -13.005 1.00 96.12 265 GLN A O 1
ATOM 2115 N N . ALA A 1 266 ? 0.164 -4.636 -10.935 1.00 96.88 266 ALA A N 1
ATOM 2116 C CA . ALA A 1 266 ? 1.257 -3.778 -11.379 1.00 96.88 266 ALA A CA 1
ATOM 2117 C C . ALA A 1 266 ? 2.327 -4.577 -12.147 1.00 96.88 266 ALA A C 1
ATOM 2119 O O . ALA A 1 266 ? 2.731 -4.167 -13.236 1.00 96.88 266 ALA A O 1
ATOM 2120 N N . PHE A 1 267 ? 2.714 -5.760 -11.653 1.00 95.75 267 PHE A N 1
ATOM 2121 C CA . PHE A 1 267 ? 3.639 -6.655 -12.359 1.00 95.75 267 PHE A CA 1
ATOM 2122 C C . PHE A 1 267 ? 3.062 -7.176 -13.685 1.00 95.75 267 PHE A C 1
ATOM 2124 O O . PHE A 1 267 ? 3.780 -7.233 -14.681 1.00 95.75 267 PHE A O 1
ATOM 2131 N N . GLN A 1 268 ? 1.770 -7.516 -13.732 1.00 96.06 268 GLN A N 1
ATOM 2132 C CA . GLN A 1 268 ? 1.097 -7.934 -14.970 1.00 96.06 268 GLN A CA 1
ATOM 2133 C C . GLN A 1 268 ? 1.073 -6.813 -16.015 1.00 96.06 268 GLN A C 1
ATOM 2135 O O . GLN A 1 268 ? 1.380 -7.055 -17.180 1.00 96.06 268 GLN A O 1
ATOM 2140 N N . ARG A 1 269 ? 0.760 -5.576 -15.605 1.00 96.94 269 ARG A N 1
ATOM 2141 C CA . ARG A 1 269 ? 0.785 -4.400 -16.492 1.00 96.94 269 ARG A CA 1
ATOM 2142 C C . ARG A 1 269 ? 2.184 -4.120 -17.016 1.00 96.94 269 ARG A C 1
ATOM 2144 O O . ARG A 1 269 ? 2.335 -3.817 -18.197 1.00 96.94 269 ARG A O 1
ATOM 2151 N N . LEU A 1 270 ? 3.196 -4.240 -16.159 1.00 96.06 270 LEU A N 1
ATOM 2152 C CA . LEU A 1 270 ? 4.588 -4.129 -16.576 1.00 96.06 270 LEU A CA 1
ATOM 2153 C C . LEU A 1 270 ? 4.928 -5.196 -17.622 1.00 96.06 270 LEU A C 1
ATOM 2155 O O . LEU A 1 270 ? 5.472 -4.850 -18.664 1.00 96.06 270 LEU A O 1
ATOM 2159 N N . GLY A 1 271 ? 4.555 -6.457 -17.380 1.00 95.62 271 GLY A N 1
ATOM 2160 C CA . GLY A 1 271 ? 4.723 -7.551 -18.339 1.00 95.62 271 GLY A CA 1
ATOM 2161 C C . GLY A 1 271 ? 4.088 -7.232 -19.692 1.00 95.62 271 GLY A C 1
ATOM 2162 O O . GLY A 1 271 ? 4.790 -7.193 -20.692 1.00 95.62 271 GLY A O 1
ATOM 2163 N N . ALA A 1 272 ? 2.805 -6.862 -19.706 1.00 97.00 272 ALA A N 1
ATOM 2164 C CA . ALA A 1 272 ? 2.090 -6.492 -20.929 1.00 97.00 272 ALA A CA 1
ATOM 2165 C C . ALA A 1 272 ? 2.720 -5.290 -21.661 1.00 97.00 272 ALA A C 1
ATOM 2167 O O . ALA A 1 272 ? 2.742 -5.244 -22.890 1.00 97.00 272 ALA A O 1
ATOM 2168 N N . THR A 1 273 ? 3.253 -4.318 -20.915 1.00 96.81 273 THR A N 1
ATOM 2169 C CA . THR A 1 273 ? 3.941 -3.150 -21.488 1.00 96.81 273 THR A CA 1
ATOM 2170 C C . THR A 1 273 ? 5.269 -3.556 -22.126 1.00 96.81 273 THR A C 1
ATOM 2172 O O . THR A 1 273 ? 5.581 -3.117 -23.233 1.00 96.81 273 THR A O 1
ATOM 2175 N N . LEU A 1 274 ? 6.037 -4.421 -21.457 1.00 96.50 274 LEU A N 1
ATOM 2176 C CA . LEU A 1 274 ? 7.281 -4.971 -21.990 1.00 96.50 274 LEU A CA 1
ATOM 2177 C C . LEU A 1 274 ? 7.018 -5.843 -23.218 1.00 96.50 274 LEU A C 1
ATOM 2179 O O . LEU A 1 274 ? 7.708 -5.665 -24.215 1.00 96.50 274 LEU A O 1
ATOM 2183 N N . ASP A 1 275 ? 5.994 -6.696 -23.196 1.00 97.50 275 ASP A N 1
ATOM 2184 C CA . ASP A 1 275 ? 5.572 -7.492 -24.351 1.00 97.50 275 ASP A CA 1
ATOM 2185 C C . ASP A 1 275 ? 5.198 -6.577 -25.526 1.00 97.50 275 ASP A C 1
ATOM 2187 O O . ASP A 1 275 ? 5.730 -6.718 -26.627 1.00 97.50 275 ASP A O 1
ATOM 2191 N N . SER A 1 276 ? 4.353 -5.567 -25.290 1.00 97.69 276 SER A N 1
ATOM 2192 C CA . SER A 1 276 ? 3.954 -4.596 -26.316 1.00 97.69 276 SER A CA 1
ATOM 2193 C C . SER A 1 276 ? 5.141 -3.848 -26.919 1.00 97.69 276 SER A C 1
ATOM 2195 O O . SER A 1 276 ? 5.083 -3.477 -28.090 1.00 97.69 276 SER A O 1
ATOM 2197 N N . TRP A 1 277 ? 6.184 -3.560 -26.141 1.00 97.69 277 TRP A N 1
ATOM 2198 C CA . TRP A 1 277 ? 7.326 -2.785 -26.616 1.00 97.69 277 TRP A CA 1
ATOM 2199 C C . TRP A 1 277 ? 8.383 -3.675 -27.279 1.00 97.69 277 TRP A C 1
ATOM 2201 O O . TRP A 1 277 ? 8.753 -3.453 -28.436 1.00 97.69 277 TRP A O 1
ATOM 2211 N N . LEU A 1 278 ? 8.819 -4.717 -26.572 1.00 97.38 278 LEU A N 1
ATOM 2212 C CA . LEU A 1 278 ? 9.936 -5.588 -26.934 1.00 97.38 278 LEU A CA 1
ATOM 2213 C C . LEU A 1 278 ? 9.562 -6.711 -27.894 1.00 97.38 278 LEU A C 1
ATOM 2215 O O . LEU A 1 278 ? 10.470 -7.276 -28.489 1.00 97.38 278 LEU A O 1
ATOM 2219 N N . LEU A 1 279 ? 8.276 -7.044 -28.048 1.00 97.12 279 LEU A N 1
ATOM 2220 C CA . LEU A 1 279 ? 7.784 -8.002 -29.048 1.00 97.12 279 LEU A CA 1
ATOM 2221 C C . LEU A 1 279 ? 7.038 -7.318 -30.199 1.00 97.12 279 LEU A C 1
ATOM 2223 O O . LEU A 1 279 ? 6.465 -7.994 -31.053 1.00 97.12 279 LEU A O 1
ATOM 2227 N N . SER A 1 280 ? 7.050 -5.982 -30.253 1.00 97.56 280 SER A N 1
ATOM 2228 C CA . SER A 1 280 ? 6.501 -5.247 -31.392 1.00 97.56 280 SER A CA 1
ATOM 2229 C C . SER A 1 280 ? 7.263 -5.572 -32.677 1.00 97.56 280 SER A C 1
ATOM 2231 O O . SER A 1 280 ? 8.472 -5.809 -32.655 1.00 97.56 280 SER A O 1
ATOM 2233 N N . SER A 1 281 ? 6.594 -5.474 -33.828 1.00 97.81 281 SER A N 1
ATOM 2234 C CA . SER A 1 281 ? 7.235 -5.611 -35.147 1.00 97.81 281 SER A CA 1
ATOM 2235 C C . SER A 1 281 ? 8.350 -4.586 -35.406 1.00 97.81 281 SER A C 1
ATOM 2237 O O . SER A 1 281 ? 9.156 -4.773 -36.311 1.00 97.81 281 SER A O 1
ATOM 2239 N N . ARG A 1 282 ? 8.418 -3.514 -34.604 1.00 97.81 282 ARG A N 1
ATOM 2240 C CA . ARG A 1 282 ? 9.466 -2.484 -34.658 1.00 97.81 282 ARG A CA 1
ATOM 2241 C C . ARG A 1 282 ? 10.742 -2.875 -33.905 1.00 97.81 282 ARG A C 1
ATOM 2243 O O . ARG A 1 282 ? 11.768 -2.228 -34.087 1.00 97.81 282 ARG A O 1
ATOM 2250 N N . SER A 1 283 ? 10.687 -3.891 -33.045 1.00 97.31 283 SER A N 1
ATOM 2251 C CA . SER A 1 283 ? 11.836 -4.339 -32.256 1.00 97.31 283 SER A CA 1
ATOM 2252 C C . SER A 1 283 ? 12.734 -5.296 -33.064 1.00 97.31 283 SER A C 1
ATOM 2254 O O . SER A 1 283 ? 12.215 -6.186 -33.743 1.00 97.31 283 SER A O 1
ATOM 2256 N N . PRO A 1 284 ? 14.074 -5.172 -33.004 1.00 97.94 284 PRO A N 1
ATOM 2257 C CA . PRO A 1 284 ? 14.973 -6.096 -33.695 1.00 97.94 284 PRO A CA 1
ATOM 2258 C C . PRO A 1 284 ? 14.796 -7.550 -33.229 1.00 97.94 284 PRO A C 1
ATOM 2260 O O . PRO A 1 284 ? 14.658 -7.812 -32.033 1.00 97.94 284 PRO A O 1
ATOM 2263 N N . ALA A 1 285 ? 14.895 -8.516 -34.150 1.00 97.81 285 ALA A N 1
ATOM 2264 C CA . ALA A 1 285 ? 14.698 -9.945 -33.859 1.00 97.81 285 ALA A CA 1
ATOM 2265 C C . ALA A 1 285 ? 15.616 -10.486 -32.742 1.00 97.81 285 ALA A C 1
ATOM 2267 O O . ALA A 1 285 ? 15.227 -11.367 -31.969 1.00 97.81 285 ALA A O 1
ATOM 2268 N N . ILE A 1 286 ? 16.824 -9.926 -32.617 1.00 97.94 286 ILE A N 1
ATOM 2269 C CA . ILE A 1 286 ? 17.776 -10.271 -31.553 1.00 97.94 286 ILE A CA 1
ATOM 2270 C C . ILE A 1 286 ? 17.212 -9.891 -30.176 1.00 97.94 286 ILE A C 1
ATOM 2272 O O . ILE A 1 286 ? 17.263 -10.704 -29.253 1.00 97.94 286 ILE A O 1
ATOM 2276 N N . VAL A 1 287 ? 16.620 -8.697 -30.045 1.00 97.56 287 VAL A N 1
ATOM 2277 C CA . VAL A 1 287 ? 16.011 -8.212 -28.794 1.00 97.56 287 VAL A CA 1
ATOM 2278 C C . VAL A 1 287 ? 14.815 -9.079 -28.416 1.00 97.56 287 VAL A C 1
ATOM 2280 O O . VAL A 1 287 ? 14.728 -9.524 -27.274 1.00 97.56 287 VAL A O 1
ATOM 2283 N N . GLN A 1 288 ? 13.951 -9.405 -29.382 1.00 97.94 288 GLN A N 1
ATOM 2284 C CA . GLN A 1 288 ? 12.810 -10.301 -29.162 1.00 97.94 288 GLN A CA 1
ATOM 2285 C C . GLN A 1 288 ? 13.259 -11.676 -28.655 1.00 97.94 288 GLN A C 1
ATOM 2287 O O . GLN A 1 288 ? 12.707 -12.209 -27.693 1.00 97.94 288 GLN A O 1
ATOM 2292 N N . THR A 1 289 ? 14.290 -12.250 -29.281 1.00 97.50 289 THR A N 1
ATOM 2293 C CA . THR A 1 289 ? 14.829 -13.565 -28.910 1.00 97.50 289 THR A CA 1
ATOM 2294 C C . THR A 1 289 ? 15.440 -13.540 -27.511 1.00 97.50 289 THR A C 1
ATOM 2296 O O . THR A 1 289 ? 15.182 -14.439 -26.710 1.00 97.50 289 THR A O 1
ATOM 2299 N N . ALA A 1 290 ? 16.229 -12.510 -27.195 1.00 97.44 290 ALA A N 1
ATOM 2300 C CA . ALA A 1 290 ? 16.818 -12.334 -25.873 1.00 97.44 290 ALA A CA 1
ATOM 2301 C C . ALA A 1 290 ? 15.736 -12.163 -24.797 1.00 97.44 290 ALA A C 1
ATOM 2303 O O . ALA A 1 290 ? 15.775 -12.850 -23.778 1.00 97.44 290 ALA A O 1
ATOM 2304 N N . TYR A 1 291 ? 14.732 -11.321 -25.052 1.00 96.88 291 TYR A N 1
ATOM 2305 C CA . TYR A 1 291 ? 13.619 -11.096 -24.135 1.00 96.88 291 TYR A CA 1
ATOM 2306 C C . TYR A 1 291 ? 12.820 -12.378 -23.872 1.00 96.88 291 TYR A C 1
ATOM 2308 O O . TYR A 1 291 ? 12.643 -12.754 -22.714 1.00 96.88 291 TYR A O 1
ATOM 2316 N N . ARG A 1 292 ? 12.441 -13.127 -24.919 1.00 96.69 292 ARG A N 1
ATOM 2317 C CA . ARG A 1 292 ? 11.757 -14.425 -24.769 1.00 96.69 292 ARG A CA 1
ATOM 2318 C C . ARG A 1 292 ? 12.589 -15.433 -23.980 1.00 96.69 292 ARG A C 1
ATOM 2320 O O . ARG A 1 292 ? 12.035 -16.164 -23.164 1.00 96.69 292 ARG A O 1
ATOM 2327 N N . LYS A 1 293 ? 13.914 -15.463 -24.172 1.00 96.12 293 LYS A N 1
ATOM 2328 C CA . LYS A 1 293 ? 14.810 -16.312 -23.367 1.00 96.12 293 LYS A CA 1
ATOM 2329 C C . LYS A 1 293 ? 14.771 -15.918 -21.892 1.00 96.12 293 LYS A C 1
ATOM 2331 O O . LYS A 1 293 ? 14.552 -16.791 -21.056 1.00 96.12 293 LYS A O 1
ATOM 2336 N N . VAL A 1 294 ? 14.906 -14.630 -21.573 1.00 94.31 294 VAL A N 1
ATOM 2337 C CA . VAL A 1 294 ? 14.829 -14.128 -20.189 1.00 94.31 294 VAL A CA 1
ATOM 2338 C C . VAL A 1 294 ? 13.474 -14.448 -19.563 1.00 94.31 294 VAL A C 1
ATOM 2340 O O . VAL A 1 294 ? 13.425 -14.963 -18.450 1.00 94.31 294 VAL A O 1
ATOM 2343 N N . GLN A 1 295 ? 12.381 -14.219 -20.287 1.00 92.69 295 GLN A N 1
ATOM 2344 C CA . GLN A 1 295 ? 11.027 -14.524 -19.834 1.00 92.69 295 GLN A CA 1
ATOM 2345 C C . GLN A 1 295 ? 10.844 -16.029 -19.582 1.00 92.69 295 GLN A C 1
ATOM 2347 O O . GLN A 1 295 ? 10.379 -16.423 -18.516 1.00 92.69 295 GLN A O 1
ATOM 2352 N N . SER A 1 296 ? 11.280 -16.886 -20.512 1.00 89.81 296 SER A N 1
ATOM 2353 C CA . SER A 1 296 ? 11.217 -18.347 -20.358 1.00 89.81 296 SER A CA 1
ATOM 2354 C C . SER A 1 296 ? 12.051 -18.861 -19.178 1.00 89.81 296 SER A C 1
ATOM 2356 O O . SER A 1 296 ? 11.649 -19.803 -18.490 1.00 89.81 296 SER A O 1
ATOM 2358 N N . TYR A 1 297 ? 13.194 -18.219 -18.917 1.00 88.75 297 TYR A N 1
ATOM 2359 C CA . TYR A 1 297 ? 14.034 -18.501 -17.763 1.00 88.75 297 TYR A CA 1
ATOM 2360 C C . TYR A 1 297 ? 13.343 -18.060 -16.469 1.00 88.75 297 TYR A C 1
ATOM 2362 O O . TYR A 1 297 ? 13.227 -18.857 -15.544 1.00 88.75 297 TYR A O 1
ATOM 2370 N N . ALA A 1 298 ? 12.799 -16.843 -16.420 1.00 87.38 298 ALA A N 1
ATOM 2371 C CA . ALA A 1 298 ? 12.073 -16.338 -15.258 1.00 87.38 298 ALA A CA 1
ATOM 2372 C C . ALA A 1 298 ? 10.856 -17.211 -14.910 1.00 87.38 298 ALA A C 1
ATOM 2374 O O . ALA A 1 298 ? 10.699 -17.593 -13.753 1.00 87.38 298 ALA A O 1
ATOM 2375 N N . TYR A 1 299 ? 10.047 -17.610 -15.899 1.00 82.94 299 TYR A N 1
ATOM 2376 C CA . TYR A 1 299 ? 8.920 -18.526 -15.678 1.00 82.94 299 TYR A CA 1
ATOM 2377 C C . TYR A 1 299 ? 9.364 -19.874 -15.111 1.00 82.94 299 TYR A C 1
ATOM 2379 O O . TYR A 1 299 ? 8.713 -20.406 -14.214 1.00 82.94 299 TYR A O 1
ATOM 2387 N N . SER A 1 300 ? 10.515 -20.385 -15.556 1.00 80.50 300 SER A N 1
ATOM 2388 C CA . SER A 1 300 ? 11.046 -21.655 -15.056 1.00 80.50 300 SER A CA 1
ATOM 2389 C C . SER A 1 300 ? 11.447 -21.649 -13.583 1.00 80.50 300 SER A C 1
ATOM 2391 O O . SER A 1 300 ? 11.546 -22.714 -12.983 1.00 80.50 300 SER A O 1
ATOM 2393 N N . LEU A 1 301 ? 11.672 -20.466 -13.005 1.00 78.94 301 LEU A N 1
ATOM 2394 C CA . LEU A 1 301 ? 11.995 -20.308 -11.588 1.00 78.94 301 LEU A CA 1
ATOM 2395 C C . LEU A 1 301 ? 10.747 -20.200 -10.704 1.00 78.94 301 LEU A C 1
ATOM 2397 O O . LEU A 1 301 ? 10.849 -20.385 -9.493 1.00 78.94 301 LEU A O 1
ATOM 2401 N N . VAL A 1 302 ? 9.596 -19.851 -11.284 1.00 77.44 302 VAL A N 1
ATOM 2402 C CA . VAL A 1 302 ? 8.376 -19.524 -10.533 1.00 77.44 302 VAL A CA 1
ATOM 2403 C C . VAL A 1 302 ? 7.364 -20.661 -10.557 1.00 77.44 302 VAL A C 1
ATOM 2405 O O . VAL A 1 302 ? 6.682 -20.857 -9.558 1.00 77.44 302 VAL A O 1
ATOM 2408 N N . ASP A 1 303 ? 7.256 -21.402 -11.660 1.00 77.50 303 ASP A N 1
ATOM 2409 C CA . ASP A 1 303 ? 6.257 -22.460 -11.806 1.00 77.50 303 ASP A CA 1
ATOM 2410 C C . ASP A 1 303 ? 6.814 -23.824 -11.337 1.00 77.50 303 ASP A C 1
ATOM 2412 O O . ASP A 1 303 ? 7.601 -24.459 -12.053 1.00 77.50 303 ASP A O 1
ATOM 2416 N N . PRO A 1 304 ? 6.430 -24.303 -10.135 1.00 66.44 304 PRO A N 1
ATOM 2417 C CA . PRO A 1 304 ? 6.905 -25.578 -9.614 1.00 66.44 304 PRO A CA 1
ATOM 2418 C C . PRO A 1 304 ? 6.373 -26.762 -10.427 1.00 66.44 304 PRO A C 1
ATOM 2420 O O . PRO A 1 304 ? 7.009 -27.815 -10.436 1.00 66.44 304 PRO A O 1
ATOM 2423 N N . GLU A 1 305 ? 5.241 -26.625 -11.121 1.00 76.06 305 GLU A N 1
ATOM 2424 C CA . GLU A 1 305 ? 4.703 -27.685 -11.974 1.00 76.06 305 GLU A CA 1
ATOM 2425 C C . GLU A 1 305 ? 5.485 -27.796 -13.276 1.00 76.06 305 GLU A C 1
ATOM 2427 O O . GLU A 1 305 ? 5.831 -28.905 -13.690 1.00 76.06 305 GLU A O 1
ATOM 2432 N N . GLN A 1 306 ? 5.881 -26.673 -13.879 1.00 69.44 306 GLN A N 1
ATOM 2433 C CA . GLN A 1 306 ? 6.844 -26.706 -14.981 1.00 69.44 306 GLN A CA 1
ATOM 2434 C C . GLN A 1 306 ? 8.211 -27.222 -14.533 1.00 69.44 306 GLN A C 1
ATOM 2436 O O . GLN A 1 306 ? 8.842 -27.973 -15.278 1.00 69.44 306 GLN A O 1
ATOM 2441 N N . ALA A 1 307 ? 8.672 -26.873 -13.328 1.00 68.94 307 ALA A N 1
ATOM 2442 C CA . ALA A 1 307 ? 9.914 -27.419 -12.784 1.00 68.94 307 ALA A CA 1
ATOM 2443 C C . ALA A 1 307 ? 9.832 -28.950 -12.626 1.00 68.94 307 ALA A C 1
ATOM 2445 O O . ALA A 1 307 ? 10.742 -29.659 -13.063 1.00 68.94 307 ALA A O 1
ATOM 2446 N N . LYS A 1 308 ? 8.712 -29.472 -12.104 1.00 78.94 308 LYS A N 1
ATOM 2447 C CA . LYS A 1 308 ? 8.429 -30.917 -12.021 1.00 78.94 308 LYS A CA 1
ATOM 2448 C C . LYS A 1 308 ? 8.316 -31.573 -13.403 1.00 78.94 308 LYS A C 1
ATOM 2450 O O . LYS A 1 308 ? 8.864 -32.654 -13.625 1.00 78.94 308 LYS A O 1
ATOM 2455 N N . THR A 1 309 ? 7.662 -30.917 -14.359 1.00 81.06 309 THR A N 1
ATOM 2456 C CA . THR A 1 309 ? 7.528 -31.409 -15.742 1.00 81.06 309 THR A CA 1
ATOM 2457 C C . THR A 1 309 ? 8.888 -31.485 -16.445 1.00 81.06 309 THR A C 1
ATOM 2459 O O . THR A 1 309 ? 9.188 -32.464 -17.123 1.00 81.06 309 THR A O 1
ATOM 2462 N N . ARG A 1 310 ? 9.779 -30.509 -16.234 1.00 74.75 310 ARG A N 1
ATOM 2463 C CA . ARG A 1 310 ? 11.154 -30.575 -16.761 1.00 74.75 310 ARG A CA 1
ATOM 2464 C C . ARG A 1 310 ? 11.973 -31.671 -16.091 1.00 74.75 310 ARG A C 1
ATOM 2466 O O . ARG A 1 310 ? 12.701 -32.380 -16.778 1.00 74.75 310 ARG A O 1
ATOM 2473 N N . GLN A 1 311 ? 11.859 -31.833 -14.772 1.00 78.75 311 GLN A N 1
ATOM 2474 C CA . GLN A 1 311 ? 12.558 -32.904 -14.055 1.00 78.75 311 GLN A CA 1
ATOM 2475 C C . GLN A 1 311 ? 12.144 -34.295 -14.553 1.00 78.75 311 GLN A C 1
ATOM 2477 O O . GLN A 1 311 ? 13.013 -35.130 -14.796 1.00 78.75 311 GLN A O 1
ATOM 2482 N N . SER A 1 312 ? 10.849 -34.520 -14.790 1.00 84.81 312 SER A N 1
ATOM 2483 C CA . SER A 1 312 ? 10.358 -35.779 -15.367 1.00 84.81 312 SER A CA 1
ATOM 2484 C C . SER A 1 312 ? 10.815 -35.985 -16.819 1.00 84.81 312 SER A C 1
ATOM 2486 O O . SER A 1 312 ? 11.224 -37.087 -17.179 1.00 84.81 312 SER A O 1
ATOM 2488 N N . GLN A 1 313 ? 10.872 -34.933 -17.645 1.00 83.25 313 GLN A N 1
ATOM 2489 C CA . GLN A 1 313 ? 11.449 -35.026 -18.995 1.00 83.25 313 GLN A CA 1
ATOM 2490 C C . GLN A 1 313 ? 12.946 -35.384 -18.992 1.00 83.25 313 GLN A C 1
ATOM 2492 O O . GLN A 1 313 ? 13.377 -36.201 -19.809 1.00 83.25 313 GLN A O 1
ATOM 2497 N N . TYR A 1 314 ? 13.741 -34.825 -18.072 1.00 80.19 314 TYR A N 1
ATOM 2498 C CA . TYR A 1 314 ? 15.159 -35.182 -17.920 1.00 80.19 314 TYR A CA 1
ATOM 2499 C C . TYR A 1 314 ? 15.362 -36.617 -17.423 1.00 80.19 314 TYR A C 1
ATOM 2501 O O . TYR A 1 314 ? 16.317 -37.276 -17.833 1.00 80.19 314 TYR A O 1
ATOM 2509 N N . GLN A 1 315 ? 14.472 -37.121 -16.564 1.00 80.56 315 GLN A N 1
ATOM 2510 C CA . GLN A 1 315 ? 14.500 -38.524 -16.146 1.00 80.56 315 GLN A CA 1
ATOM 2511 C C . GLN A 1 315 ? 14.206 -39.460 -17.323 1.00 80.56 315 GLN A C 1
ATOM 2513 O O . GLN A 1 315 ? 14.959 -40.403 -17.549 1.00 80.56 315 GLN A O 1
ATOM 2518 N N . ASN A 1 316 ? 13.200 -39.143 -18.141 1.00 80.56 316 ASN A N 1
ATOM 2519 C CA . ASN A 1 316 ? 12.830 -39.975 -19.289 1.00 80.56 316 ASN A CA 1
ATOM 2520 C C . ASN A 1 316 ? 13.894 -39.984 -20.400 1.00 80.56 316 ASN A C 1
ATOM 2522 O O . ASN A 1 316 ? 14.092 -41.003 -21.055 1.00 80.56 316 ASN A O 1
ATOM 2526 N N . SER A 1 317 ? 14.625 -38.883 -20.598 1.00 77.94 317 SER A N 1
ATOM 2527 C CA . SER A 1 317 ? 15.685 -38.806 -21.618 1.00 77.94 317 SER A CA 1
ATOM 2528 C C . SER A 1 317 ? 16.984 -39.520 -21.222 1.00 77.94 317 SER A C 1
ATOM 2530 O O . SER A 1 317 ? 17.774 -39.861 -22.099 1.00 77.94 317 SER A O 1
ATOM 2532 N N . ARG A 1 318 ? 17.197 -39.827 -19.934 1.00 69.50 318 ARG A N 1
ATOM 2533 C CA . ARG A 1 318 ? 18.328 -40.657 -19.477 1.00 69.50 318 ARG A CA 1
ATOM 2534 C C . ARG A 1 318 ? 18.084 -42.165 -19.591 1.00 69.50 318 ARG A C 1
ATOM 2536 O O . ARG A 1 318 ? 19.049 -42.918 -19.527 1.00 69.50 318 ARG A O 1
ATOM 2543 N N . CYS A 1 319 ? 16.842 -42.606 -19.788 1.00 65.00 319 CYS A N 1
ATOM 2544 C CA . CYS A 1 319 ? 16.494 -44.030 -19.869 1.00 65.00 319 CYS A CA 1
ATOM 2545 C C . CYS A 1 319 ? 16.455 -44.604 -21.297 1.00 65.00 319 CYS A C 1
ATOM 2547 O O . CYS A 1 319 ? 16.235 -45.799 -21.440 1.00 65.00 319 CYS A O 1
ATOM 2549 N N . ASN A 1 320 ? 16.703 -43.796 -22.337 1.00 54.91 320 ASN A N 1
ATOM 2550 C CA . ASN A 1 320 ? 16.657 -44.233 -23.743 1.00 54.91 320 ASN A CA 1
ATOM 2551 C C . ASN A 1 320 ? 18.038 -44.409 -24.404 1.00 54.91 320 ASN A C 1
ATOM 2553 O O . ASN A 1 320 ? 18.145 -44.368 -25.626 1.00 54.91 320 ASN A O 1
ATOM 2557 N N . VAL A 1 321 ? 19.097 -44.613 -23.618 1.00 50.69 321 VAL A N 1
ATOM 2558 C CA . VAL A 1 321 ? 20.370 -45.132 -24.146 1.00 50.69 321 VAL A CA 1
ATOM 2559 C C . VAL A 1 321 ? 20.439 -46.620 -23.799 1.00 50.69 321 VAL A C 1
ATOM 2561 O O . VAL A 1 321 ? 21.022 -46.999 -22.785 1.00 50.69 321 VAL A O 1
ATOM 2564 N N . MET A 1 322 ? 19.768 -47.440 -24.608 1.00 48.69 322 MET A N 1
ATOM 2565 C CA . MET A 1 322 ? 19.993 -48.884 -24.736 1.00 48.69 322 MET A CA 1
ATOM 2566 C C . MET A 1 322 ? 20.304 -49.186 -26.194 1.00 48.69 322 MET A C 1
ATOM 2568 O O . MET A 1 322 ? 19.640 -48.577 -27.063 1.00 48.69 322 MET A O 1
#

Organism: NCBI:txid70186

Secondary structure (DSSP, 8-state):
-HHHHHHHHHH--TTT-HHHHHHHTT--PPBTB-HHHHHHHHHHHHHHHHT-TT--SS---SS--S-TTTHHHHHHHHHHHHHHHHHHHHHHHHHHHHHHHHHHH-SSTHHHHHHHHHHHHHHHHHHHHHHHHH-S---SHHHHHHHHH-HHHHHHHHHHHHHHSPP-HHHHHHHHHHHHHHHHHHIIIIIHHHH-HHHHHHHHHHHHHHHHTHHHHHHHHHHHHHHHHHHHHHHTTSSS--HHHHHHHHHHHHHHHHH-HHHHHHHHHHHHHHHHHHTSTTS-HHHHHHHHHHHHHHHHHH-HHHHHHHHHHHHHHHS---

Radius of gyration: 27.19 Å; chains: 1; bounding box: 75×72×76 Å

Foldseek 3Di:
DQVVLVVVLVVDDCVPDPVNVVVVVVDDDAPPPPPVVVSVLVSQVCCCPPPNVSHDSDPPDDDDPPPPPPPVVVVVVLVVVLVVLLVLLLVLLVLLLVLLVQLVVDPDDSVQVSQLSSLVSLLVSLVSVCCNRVNDDDPDPVSVVVLLLDPSNLCNLVSVLSNVDGRDNLVSVLSNLVSLLSNLVCCQPPNCVVPPVPVNVVCVVVSVVSNVCVVVVLLVSLLSLVVVLVVLVVCCVPPRNDPVSNVSSVVSLVSCCVNPPSSVVSVVVVVVVCCCPQVDPPHDPVSVVVVVVVVVVVVCVPDVVVVVVVVVVVVVVVPPPD